Protein AF-A0A7V8ZMJ1-F1 (afdb_monomer)

Radius of gyration: 26.19 Å; Cα contacts (8 Å, |Δi|>4): 301; chains: 1; bounding box: 56×24×79 Å

Secondary structure (DSSP, 8-state):
--PPPPTT-TTHHHHHHHHTTPEEEEEEE-TT-HHHHHHHHHHHHS--GGGTEEEEEEEGGGGGG-HHHHSSS---SSSEEEEE-TTS-EEEEES---HHHHHHHHHHHS-TTTTTTHHHHHHHHHHHHHHH--HHHHHHHHHH-S-HHHHHHHHHHHHHHHHHHHHTS-PPTT-HHHHHHHHHHHHHHHHHHHHHHHHHHTTS-HHHHHHHHHSS--HHHHHHHHHHHTTT-GGG-

Structure (mmCIF, N/CA/C/O backbone):
data_AF-A0A7V8ZMJ1-F1
#
_entry.id   AF-A0A7V8ZMJ1-F1
#
loop_
_atom_site.group_PDB
_atom_site.id
_atom_site.type_symbol
_atom_site.label_atom_id
_atom_site.label_alt_id
_atom_site.label_comp_id
_atom_site.label_asym_id
_atom_site.label_entity_id
_atom_site.label_seq_id
_atom_site.pdbx_PDB_ins_code
_atom_site.Cartn_x
_atom_site.Cartn_y
_atom_site.Cartn_z
_atom_site.occupancy
_atom_site.B_iso_or_equiv
_atom_site.auth_seq_id
_atom_site.auth_comp_id
_atom_site.auth_asym_id
_atom_site.auth_atom_id
_atom_site.pdbx_PDB_model_num
ATOM 1 N N . GLY A 1 1 ? 8.953 -0.363 33.809 1.00 34.19 1 GLY A N 1
ATOM 2 C CA . GLY A 1 1 ? 8.210 -1.077 34.860 1.00 34.19 1 GLY A CA 1
ATOM 3 C C . GLY A 1 1 ? 7.107 -1.871 34.207 1.00 34.19 1 GLY A C 1
ATOM 4 O O . GLY A 1 1 ? 6.400 -1.312 33.380 1.00 34.19 1 GLY A O 1
ATOM 5 N N . GLY A 1 2 ? 7.022 -3.173 34.478 1.00 46.50 2 GLY A N 1
ATOM 6 C CA . GLY A 1 2 ? 5.879 -3.985 34.069 1.00 46.50 2 GLY A CA 1
ATOM 7 C C . GLY A 1 2 ? 4.738 -3.740 35.044 1.00 46.50 2 GLY A C 1
ATOM 8 O O . GLY A 1 2 ? 4.721 -4.341 36.110 1.00 46.50 2 GLY A O 1
ATOM 9 N N . GLU A 1 3 ? 3.841 -2.818 34.709 1.00 47.59 3 GLU A N 1
ATOM 10 C CA . GLU A 1 3 ? 2.589 -2.642 35.445 1.00 47.59 3 GLU A CA 1
ATOM 11 C C . GLU A 1 3 ? 1.750 -3.913 35.277 1.00 47.59 3 GLU A C 1
ATOM 13 O O . GLU A 1 3 ? 1.534 -4.390 34.156 1.00 47.59 3 GLU A O 1
ATOM 18 N N . GLY A 1 4 ? 1.409 -4.524 36.411 1.00 56.06 4 GLY A N 1
ATOM 19 C CA . GLY A 1 4 ? 0.804 -5.844 36.500 1.00 56.06 4 GLY A CA 1
ATOM 20 C C . GLY A 1 4 ? -0.590 -5.856 35.894 1.00 56.06 4 GLY A C 1
ATOM 21 O O . 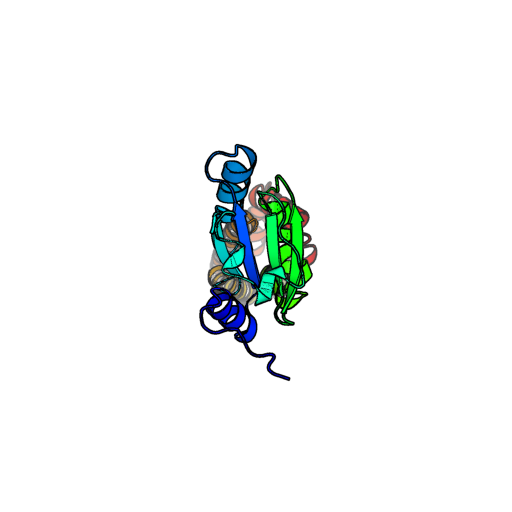GLY A 1 4 ? -1.491 -5.187 36.386 1.00 56.06 4 GLY A O 1
ATOM 22 N N . LEU A 1 5 ? -0.763 -6.641 34.832 1.00 75.19 5 LEU A N 1
ATOM 23 C CA . LEU A 1 5 ? -2.086 -6.979 34.320 1.00 75.19 5 LEU A CA 1
ATOM 24 C C . LEU A 1 5 ? -2.859 -7.729 35.404 1.00 75.19 5 LEU A C 1
ATOM 26 O O . LEU A 1 5 ? -2.348 -8.715 35.943 1.00 75.19 5 LEU A O 1
ATOM 30 N N . GLU A 1 6 ? -4.079 -7.285 35.697 1.00 79.94 6 GLU A N 1
ATOM 31 C CA . GLU A 1 6 ? -4.940 -7.981 36.648 1.00 79.94 6 GLU A CA 1
ATOM 32 C C . GLU A 1 6 ? -5.237 -9.413 36.163 1.00 79.94 6 GLU A C 1
ATOM 34 O O . GLU A 1 6 ? -5.393 -9.650 34.953 1.00 79.94 6 GLU A O 1
ATOM 39 N N . PRO A 1 7 ? -5.315 -10.402 37.073 1.00 78.62 7 PRO A N 1
ATOM 40 C CA . PRO A 1 7 ? -5.739 -11.750 36.721 1.00 78.62 7 PRO A CA 1
ATOM 41 C C . PRO A 1 7 ? -7.095 -11.726 36.002 1.00 78.62 7 PRO A C 1
ATOM 43 O O . PRO A 1 7 ? -8.098 -11.306 36.566 1.00 78.62 7 PRO A O 1
ATOM 46 N N . GLY A 1 8 ? -7.124 -12.188 34.749 1.00 85.00 8 GLY A N 1
ATOM 47 C CA . GLY A 1 8 ? -8.340 -12.211 33.926 1.00 85.00 8 GLY A CA 1
ATOM 48 C C . GLY A 1 8 ? -8.490 -11.060 32.925 1.00 85.00 8 GLY A C 1
ATOM 49 O O . GLY A 1 8 ? -9.418 -11.113 32.122 1.00 85.00 8 GLY A O 1
ATOM 50 N N . ASP A 1 9 ? -7.572 -10.085 32.886 1.00 92.38 9 ASP A N 1
ATOM 51 C CA . ASP A 1 9 ? -7.626 -8.987 31.909 1.00 92.38 9 ASP A CA 1
ATOM 52 C C . ASP A 1 9 ? -7.515 -9.504 30.456 1.00 92.38 9 ASP A C 1
ATOM 54 O O . ASP A 1 9 ? -6.477 -10.017 30.002 1.00 92.38 9 ASP A O 1
ATOM 58 N N . ALA A 1 10 ? -8.592 -9.328 29.687 1.00 95.38 10 ALA A N 1
ATOM 59 C CA . ALA A 1 10 ? -8.699 -9.731 28.289 1.00 95.38 10 ALA A CA 1
ATOM 60 C C . ALA A 1 10 ? -7.823 -8.883 27.342 1.00 95.38 10 ALA A C 1
ATOM 62 O O . ALA A 1 10 ? -7.645 -9.240 26.171 1.00 95.38 10 ALA A O 1
ATOM 63 N N . SER A 1 11 ? -7.201 -7.811 27.837 1.00 95.69 11 SER A N 1
ATOM 64 C CA . SER A 1 11 ? -6.196 -7.002 27.137 1.00 95.69 11 SER A CA 1
ATOM 65 C C . SER A 1 11 ? -4.884 -7.747 26.911 1.00 95.69 11 SER A C 1
ATOM 67 O O . SER A 1 11 ? -4.130 -7.396 26.002 1.00 95.69 11 SER A O 1
ATOM 69 N N . ARG A 1 12 ? -4.587 -8.791 27.697 1.00 94.44 12 ARG A N 1
ATOM 70 C CA . ARG A 1 12 ? -3.304 -9.513 27.649 1.00 94.44 12 ARG A CA 1
ATOM 71 C C . ARG A 1 12 ? -2.857 -9.939 26.237 1.00 94.44 12 ARG A C 1
ATOM 73 O O . ARG A 1 12 ? -1.730 -9.609 25.869 1.00 94.44 12 ARG A O 1
ATOM 80 N N . PRO A 1 13 ? -3.676 -10.613 25.401 1.00 94.94 13 PRO A N 1
ATOM 81 C CA . PRO A 1 13 ? -3.281 -10.952 24.030 1.00 94.94 13 PRO A CA 1
ATOM 82 C C . PRO A 1 13 ? -3.057 -9.725 23.132 1.00 94.94 13 PRO A C 1
ATOM 84 O O . PRO A 1 13 ? -2.195 -9.764 22.258 1.00 94.94 13 PRO A O 1
ATOM 87 N N . ILE A 1 14 ? -3.799 -8.634 23.346 1.00 95.62 14 ILE A N 1
ATOM 88 C CA . ILE A 1 14 ? -3.635 -7.384 22.587 1.00 95.62 14 ILE A CA 1
ATOM 89 C C . ILE A 1 14 ? -2.285 -6.748 22.927 1.00 95.62 14 ILE A C 1
ATOM 91 O O . ILE A 1 14 ? -1.522 -6.380 22.037 1.00 95.62 14 ILE A O 1
ATOM 95 N N . LEU A 1 15 ? -1.957 -6.681 24.216 1.00 94.44 15 LEU A N 1
ATOM 96 C CA . LEU A 1 15 ? -0.690 -6.139 24.693 1.00 94.44 15 LEU A CA 1
ATOM 97 C C . LEU A 1 15 ? 0.503 -7.026 24.322 1.00 94.44 15 LEU A C 1
ATOM 99 O O . LEU A 1 15 ? 1.584 -6.498 24.077 1.00 94.44 15 LEU A O 1
ATOM 103 N N . ALA A 1 16 ? 0.318 -8.345 24.218 1.00 93.25 16 ALA A N 1
ATOM 104 C CA . ALA A 1 16 ? 1.333 -9.256 23.691 1.00 93.25 16 ALA A CA 1
ATOM 105 C C . ALA A 1 16 ? 1.610 -9.004 22.198 1.00 93.25 16 ALA A C 1
ATOM 107 O O . ALA A 1 16 ? 2.768 -8.947 21.785 1.00 93.25 16 ALA A O 1
ATOM 108 N N . ASP A 1 17 ? 0.564 -8.787 21.390 1.00 92.69 17 ASP A N 1
ATOM 109 C CA . ASP A 1 17 ? 0.725 -8.381 19.991 1.00 92.69 17 ASP A CA 1
ATOM 110 C C . ASP A 1 17 ? 1.495 -7.051 19.893 1.00 92.69 17 ASP A C 1
ATOM 112 O O . ASP A 1 17 ? 2.465 -6.961 19.137 1.00 92.69 17 ASP A O 1
ATOM 116 N N . VAL A 1 18 ? 1.133 -6.056 20.706 1.00 92.06 18 VAL A N 1
ATOM 117 C CA . VAL A 1 18 ? 1.825 -4.758 20.768 1.00 92.06 18 VAL A CA 1
ATOM 118 C C . VAL A 1 18 ? 3.293 -4.906 21.177 1.00 92.06 18 VAL A C 1
ATOM 120 O O . VAL A 1 18 ? 4.174 -4.365 20.511 1.00 92.06 18 VAL A O 1
ATOM 123 N N . ALA A 1 19 ? 3.578 -5.700 22.213 1.00 89.44 19 ALA A N 1
ATOM 124 C CA . ALA A 1 19 ? 4.941 -5.986 22.663 1.00 89.44 19 ALA A CA 1
ATOM 125 C C . ALA A 1 19 ? 5.784 -6.699 21.591 1.00 89.44 19 ALA A C 1
ATOM 127 O O . ALA A 1 19 ? 6.996 -6.519 21.545 1.00 89.44 19 ALA A O 1
ATOM 128 N N . SER A 1 20 ? 5.147 -7.454 20.689 1.00 87.56 20 SER A N 1
ATOM 129 C CA . SER A 1 20 ? 5.798 -8.069 19.523 1.00 87.56 20 SER A CA 1
ATOM 130 C C . SER A 1 20 ? 5.996 -7.116 18.330 1.00 87.56 20 SER A C 1
ATOM 132 O O . SER A 1 20 ? 6.316 -7.565 17.230 1.00 87.56 20 SER A O 1
ATOM 134 N N . GLY A 1 21 ? 5.785 -5.808 18.514 1.00 86.19 21 GLY A N 1
ATOM 135 C CA . GLY A 1 21 ? 5.997 -4.790 17.482 1.00 86.19 21 GLY A CA 1
ATOM 136 C C . GLY A 1 21 ? 4.821 -4.599 16.520 1.00 86.19 21 GLY A C 1
ATOM 137 O O . GLY A 1 21 ? 5.008 -4.092 15.412 1.00 86.19 21 GLY A O 1
ATOM 138 N N . LYS A 1 22 ? 3.607 -5.009 16.907 1.00 91.19 22 LYS A N 1
ATOM 139 C CA . LYS A 1 22 ? 2.394 -4.842 16.089 1.00 91.19 22 LYS A CA 1
ATOM 140 C C . LYS A 1 22 ? 1.583 -3.629 16.532 1.00 91.19 22 LYS A C 1
ATOM 142 O O . LYS A 1 22 ? 1.605 -3.246 17.695 1.00 91.19 22 LYS A O 1
ATOM 147 N N . VAL A 1 23 ? 0.799 -3.081 15.609 1.00 93.38 23 VAL A N 1
ATOM 148 C CA . VAL A 1 23 ? -0.265 -2.119 15.931 1.00 93.38 23 VAL A CA 1
ATOM 149 C C . VAL A 1 23 ? -1.552 -2.895 16.183 1.00 93.38 23 VAL A C 1
ATOM 151 O O . VAL A 1 23 ? -1.958 -3.718 15.355 1.00 93.38 23 VAL A O 1
ATOM 154 N N . ALA A 1 24 ? -2.213 -2.631 17.307 1.00 96.44 24 ALA A N 1
ATOM 155 C CA . ALA A 1 24 ? -3.516 -3.212 17.603 1.00 96.44 24 ALA A CA 1
ATOM 156 C C . ALA A 1 24 ? -4.639 -2.218 17.298 1.00 96.44 24 ALA A C 1
ATOM 158 O O . ALA A 1 24 ? -4.561 -1.048 17.647 1.00 96.44 24 ALA A O 1
ATOM 159 N N . VAL A 1 25 ? -5.701 -2.696 16.663 1.00 97.62 25 VAL A N 1
ATOM 160 C CA . VAL A 1 25 ? -6.925 -1.945 16.383 1.00 97.62 25 VAL A CA 1
ATOM 161 C C . VAL A 1 25 ? -8.069 -2.686 17.061 1.00 97.62 25 VAL A C 1
ATOM 163 O O . VAL A 1 25 ? -8.416 -3.798 16.661 1.00 97.62 25 VAL A O 1
ATOM 166 N N . VAL A 1 26 ? -8.648 -2.095 18.094 1.00 98.19 26 VAL A N 1
ATOM 167 C CA . VAL A 1 26 ? -9.695 -2.703 18.915 1.00 98.19 26 VAL A CA 1
ATOM 168 C C . VAL A 1 26 ? -10.969 -1.895 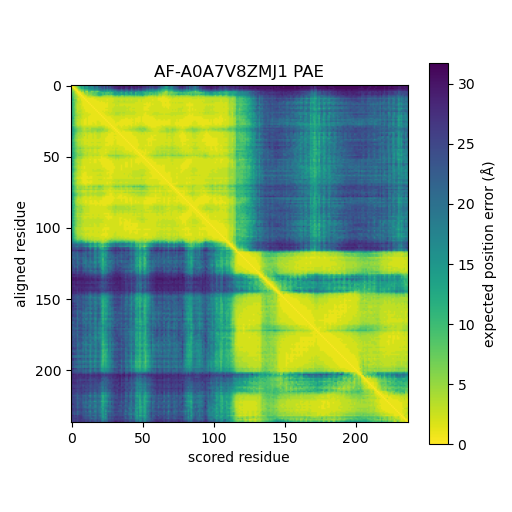18.739 1.00 98.19 26 VAL A C 1
ATOM 170 O O . VAL A 1 26 ? -11.020 -0.729 19.109 1.00 98.19 26 VAL A O 1
ATOM 173 N N . LEU A 1 27 ? -11.995 -2.503 18.157 1.00 98.56 27 LEU A N 1
ATOM 174 C CA . LEU A 1 27 ? -13.323 -1.909 18.060 1.00 98.56 27 LEU A CA 1
ATOM 175 C C . LEU A 1 27 ? -14.196 -2.403 19.202 1.00 98.56 27 LEU A C 1
ATOM 177 O O . LEU A 1 27 ? -14.465 -3.601 19.268 1.00 98.56 27 LEU A O 1
ATOM 181 N N . PHE A 1 28 ? -14.715 -1.479 19.998 1.00 98.38 28 PHE A N 1
ATOM 182 C CA . PHE A 1 28 ? -15.848 -1.706 20.885 1.00 98.38 28 PHE A CA 1
ATOM 183 C C . PHE A 1 28 ? -17.136 -1.308 20.167 1.00 98.38 28 PHE A C 1
ATOM 185 O O . PHE A 1 28 ? -17.230 -0.189 19.657 1.00 98.38 28 PHE A O 1
ATOM 192 N N . TYR A 1 29 ? -18.101 -2.224 20.078 1.00 98.38 29 TYR A N 1
ATOM 193 C CA . TYR A 1 29 ? -19.299 -2.028 19.258 1.00 98.38 29 TYR A CA 1
ATOM 194 C C . TYR A 1 29 ? -20.579 -2.588 19.886 1.00 98.38 29 TYR A C 1
ATOM 196 O O . TYR A 1 29 ? -20.537 -3.527 20.674 1.00 98.38 29 TYR A O 1
ATOM 204 N N . ASN A 1 30 ? -21.729 -2.072 19.462 1.00 97.19 30 ASN A N 1
ATOM 205 C CA . ASN A 1 30 ? -23.048 -2.657 19.684 1.00 97.19 30 ASN A CA 1
ATOM 206 C C . ASN A 1 30 ? -23.546 -3.309 18.383 1.00 97.19 30 ASN A C 1
ATOM 208 O O . ASN A 1 30 ? -23.662 -2.656 17.349 1.00 97.19 30 ASN A O 1
ATOM 212 N N . ALA A 1 31 ? -23.875 -4.605 18.401 1.00 93.12 31 ALA A N 1
ATOM 213 C CA . ALA A 1 31 ? -24.269 -5.338 17.190 1.00 93.12 31 ALA A CA 1
ATOM 214 C C . ALA A 1 31 ? -25.513 -4.760 16.477 1.00 93.12 31 ALA A C 1
ATOM 216 O O . ALA A 1 31 ? -25.673 -4.938 15.264 1.00 93.12 31 ALA A O 1
ATOM 217 N N . LYS A 1 32 ? -26.382 -4.060 17.217 1.00 94.19 32 LYS A N 1
ATOM 218 C CA . LYS A 1 32 ? -27.640 -3.496 16.710 1.00 94.19 32 LYS A CA 1
ATOM 219 C C . LYS A 1 32 ? -27.467 -2.113 16.066 1.00 94.19 32 LYS A C 1
ATOM 221 O O . LYS A 1 32 ? -28.323 -1.722 15.271 1.00 94.19 32 LYS A O 1
ATOM 226 N N . GLY A 1 33 ? -26.365 -1.407 16.326 1.00 95.75 33 GLY A N 1
ATOM 227 C CA . GLY A 1 33 ? -26.118 -0.062 15.798 1.00 95.75 33 GLY A CA 1
ATOM 228 C C . GLY A 1 33 ? -25.810 -0.046 14.296 1.00 95.75 33 GLY A C 1
ATOM 229 O O . GLY A 1 33 ? -25.100 -0.910 13.775 1.00 95.75 33 GLY A O 1
ATOM 230 N N . ALA A 1 34 ? -26.374 0.923 13.568 1.00 96.44 34 ALA A N 1
ATOM 231 C CA . ALA A 1 34 ? -26.116 1.080 12.135 1.00 96.44 34 ALA A CA 1
ATOM 232 C C . ALA A 1 34 ? -24.651 1.465 11.869 1.00 96.44 34 ALA A C 1
ATOM 234 O O . ALA A 1 34 ? -23.984 0.821 11.049 1.00 96.44 34 ALA A O 1
ATOM 235 N N . ASP A 1 35 ? -24.143 2.434 12.630 1.00 97.06 35 ASP A N 1
ATOM 236 C CA . ASP A 1 35 ? -22.755 2.890 12.558 1.00 97.06 35 ASP A CA 1
ATOM 237 C C . ASP A 1 35 ? -21.785 1.786 12.970 1.00 97.06 35 ASP A C 1
ATOM 239 O O . ASP A 1 35 ? -20.802 1.545 12.273 1.00 97.06 35 ASP A O 1
ATOM 243 N N . ASP A 1 36 ? -22.096 1.018 14.015 1.00 97.88 36 ASP A N 1
ATOM 244 C CA . ASP A 1 36 ? -21.315 -0.153 14.416 1.00 97.88 36 ASP A CA 1
ATOM 245 C C . ASP A 1 36 ? -21.159 -1.160 13.277 1.00 97.88 36 ASP A C 1
ATOM 247 O O . ASP A 1 36 ? -20.050 -1.599 12.958 1.00 97.88 36 ASP A O 1
ATOM 251 N N . ARG A 1 37 ? -22.261 -1.505 12.597 1.00 97.56 37 ARG A N 1
ATOM 252 C CA . ARG A 1 37 ? -22.207 -2.386 11.422 1.00 97.56 37 ARG A CA 1
ATOM 253 C C . ARG A 1 37 ? -21.380 -1.778 10.292 1.00 97.56 37 ARG A C 1
ATOM 255 O O . ARG A 1 37 ? -20.759 -2.526 9.532 1.00 97.56 37 ARG A O 1
ATOM 262 N N . ALA A 1 38 ? -21.389 -0.459 10.133 1.00 96.94 38 ALA A N 1
ATOM 263 C CA . ALA A 1 38 ? -20.603 0.228 9.117 1.00 96.94 38 ALA A CA 1
ATOM 264 C C . ALA A 1 38 ? -19.101 0.214 9.450 1.00 96.94 38 ALA A C 1
ATOM 266 O O . ALA A 1 38 ? -18.306 -0.204 8.608 1.00 96.94 38 ALA A O 1
ATOM 267 N N . VAL A 1 39 ? -18.713 0.512 10.692 1.00 97.75 39 VAL A N 1
ATOM 268 C CA . VAL A 1 39 ? -17.312 0.456 11.146 1.00 97.75 39 VAL A CA 1
ATOM 269 C C . VAL A 1 39 ? -16.768 -0.976 11.110 1.00 97.75 39 VAL A C 1
ATOM 271 O O . VAL A 1 39 ? -15.653 -1.214 10.645 1.00 97.75 39 VAL A O 1
ATOM 274 N N . ARG A 1 40 ? -17.567 -1.982 11.491 1.00 97.25 40 ARG A N 1
ATOM 275 C CA . ARG A 1 40 ? -17.179 -3.401 11.357 1.00 97.25 40 ARG A CA 1
ATOM 276 C C . ARG A 1 40 ? -16.900 -3.801 9.910 1.00 97.25 40 ARG A C 1
ATOM 278 O O . ARG A 1 40 ? -15.981 -4.582 9.658 1.00 97.25 40 ARG A O 1
ATOM 285 N N . ARG A 1 41 ? -17.678 -3.281 8.953 1.00 95.12 41 ARG A N 1
ATOM 286 C CA . ARG A 1 41 ? -17.413 -3.463 7.517 1.00 95.12 41 ARG A CA 1
ATOM 287 C C . ARG A 1 41 ? -16.141 -2.727 7.103 1.00 95.12 41 ARG A C 1
ATOM 289 O O . ARG A 1 41 ? -15.301 -3.338 6.448 1.00 95.12 41 ARG A O 1
ATOM 296 N N . ALA A 1 42 ? -15.956 -1.486 7.550 1.00 92.69 42 ALA A N 1
ATOM 297 C CA . ALA A 1 42 ? -14.759 -0.699 7.267 1.00 92.69 42 ALA A CA 1
ATOM 298 C C . ALA A 1 42 ? -13.470 -1.409 7.724 1.00 92.69 42 ALA A C 1
ATOM 300 O O . ALA A 1 42 ? -12.491 -1.454 6.976 1.00 92.69 42 ALA A O 1
ATOM 301 N N . LEU A 1 43 ? -13.490 -2.063 8.893 1.00 95.31 43 LEU A N 1
ATOM 302 C CA . LEU A 1 43 ? -12.361 -2.837 9.429 1.00 95.31 43 LEU A CA 1
ATOM 303 C C . LEU A 1 43 ? -11.953 -4.050 8.590 1.00 95.31 43 LEU A C 1
ATOM 305 O O . LEU A 1 43 ? -10.811 -4.503 8.716 1.00 95.31 43 LEU A O 1
ATOM 309 N N . LYS A 1 44 ? -12.849 -4.595 7.757 1.00 91.50 44 LYS A N 1
ATOM 310 C CA . LYS A 1 44 ? -12.496 -5.656 6.798 1.00 91.50 44 LYS A CA 1
ATOM 311 C C . LYS A 1 44 ? -11.602 -5.123 5.676 1.00 91.50 44 LYS A C 1
ATOM 313 O O . LYS A 1 44 ? -10.826 -5.887 5.118 1.00 91.50 44 LYS A O 1
ATOM 318 N N . GLY A 1 45 ? -11.706 -3.830 5.363 1.00 84.88 45 GLY A N 1
ATOM 319 C CA . GLY A 1 45 ? -10.909 -3.166 4.333 1.00 84.88 45 GLY A CA 1
ATOM 320 C C . GLY A 1 45 ? -9.546 -2.654 4.803 1.00 84.88 45 GLY A C 1
ATOM 321 O O . GLY A 1 45 ? -8.728 -2.308 3.953 1.00 84.88 45 GLY A O 1
ATOM 322 N N . VAL A 1 46 ? -9.305 -2.605 6.118 1.00 86.00 46 VAL A N 1
ATOM 323 C CA . VAL A 1 46 ? -8.037 -2.143 6.709 1.00 86.00 46 VAL A CA 1
ATOM 324 C C . VAL A 1 46 ? -6.931 -3.157 6.426 1.00 86.00 46 VAL A C 1
ATOM 326 O O . VAL A 1 46 ? -7.075 -4.341 6.746 1.00 86.00 46 VAL A O 1
ATOM 329 N N . ASP A 1 47 ? -5.818 -2.685 5.868 1.00 83.75 47 ASP A N 1
ATOM 330 C CA . ASP A 1 47 ? -4.654 -3.510 5.556 1.00 83.75 47 ASP A CA 1
ATOM 331 C C . ASP A 1 47 ? -4.067 -4.111 6.844 1.00 83.75 47 ASP A C 1
ATOM 333 O O . ASP A 1 47 ? -3.947 -3.456 7.882 1.00 83.75 47 ASP A O 1
ATOM 337 N N . ARG A 1 48 ? -3.709 -5.395 6.789 1.00 88.12 48 ARG A N 1
ATOM 338 C CA . ARG A 1 48 ? -3.058 -6.101 7.899 1.00 88.12 48 ARG A CA 1
ATOM 339 C C . ARG A 1 48 ? -1.541 -5.942 7.892 1.00 88.12 48 ARG A C 1
ATOM 341 O O . ARG A 1 48 ? -0.892 -6.402 8.829 1.00 88.12 48 ARG A O 1
ATOM 348 N N . PHE A 1 49 ? -0.975 -5.332 6.853 1.00 80.69 49 PHE A N 1
ATOM 349 C CA . PHE A 1 49 ? 0.450 -5.095 6.641 1.00 80.69 49 PHE A CA 1
ATOM 350 C C . PHE A 1 49 ? 1.295 -6.349 6.876 1.00 80.69 49 PHE A C 1
ATOM 352 O O . PHE A 1 49 ? 2.244 -6.323 7.660 1.00 80.69 49 PHE A O 1
ATOM 359 N N . LYS A 1 50 ? 0.915 -7.459 6.228 1.00 80.94 50 LYS A N 1
ATOM 360 C CA . LYS A 1 50 ? 1.532 -8.788 6.412 1.00 80.94 50 LYS A CA 1
ATOM 361 C C . LYS A 1 50 ? 1.536 -9.252 7.881 1.00 80.94 50 LYS A C 1
ATOM 363 O O . LYS A 1 50 ? 2.493 -9.836 8.370 1.00 80.94 50 LYS A O 1
ATOM 368 N N . GLY A 1 51 ? 0.453 -8.962 8.604 1.00 85.88 51 GLY A N 1
ATOM 369 C CA . GLY A 1 51 ? 0.255 -9.373 9.996 1.00 85.88 51 GLY A CA 1
ATOM 370 C C . GLY A 1 51 ? 0.784 -8.398 11.049 1.00 85.88 51 GLY A C 1
ATOM 371 O O . GLY A 1 51 ? 0.630 -8.676 12.239 1.00 85.88 51 GLY A O 1
ATOM 372 N N . ARG A 1 52 ? 1.348 -7.258 10.636 1.00 87.44 52 ARG A N 1
ATOM 373 C CA . ARG A 1 52 ? 1.807 -6.197 11.543 1.00 87.44 52 ARG A CA 1
ATOM 374 C C . ARG A 1 52 ? 0.661 -5.398 12.172 1.00 87.44 52 ARG A C 1
ATOM 376 O O . ARG A 1 52 ? 0.866 -4.777 13.206 1.00 87.44 52 ARG A O 1
ATOM 383 N N . VAL A 1 53 ? -0.547 -5.443 11.603 1.00 92.31 53 VAL A N 1
ATOM 384 C CA . VAL A 1 53 ? -1.769 -4.916 12.238 1.00 92.31 53 VAL A CA 1
ATOM 385 C C . VAL A 1 53 ? -2.652 -6.060 12.716 1.00 92.31 53 VAL A C 1
ATOM 387 O O . VAL A 1 53 ? -2.949 -7.002 11.971 1.00 92.31 53 VAL A O 1
ATOM 390 N N . ARG A 1 54 ? -3.124 -5.954 13.957 1.00 95.75 54 ARG A N 1
ATOM 391 C CA . ARG A 1 54 ? -4.039 -6.905 14.591 1.00 95.75 54 ARG A CA 1
ATOM 392 C C . ARG A 1 54 ? -5.363 -6.227 14.886 1.00 95.75 54 ARG A C 1
ATOM 394 O O . ARG A 1 54 ? -5.409 -5.276 15.650 1.00 95.75 54 ARG A O 1
ATOM 401 N N . VAL A 1 55 ? -6.441 -6.719 14.275 1.00 96.94 55 VAL A N 1
ATOM 402 C CA . VAL A 1 55 ? -7.796 -6.227 14.547 1.00 96.94 55 VAL A CA 1
ATOM 403 C C . VAL A 1 55 ? -8.511 -7.134 15.534 1.00 96.94 55 VAL A C 1
ATOM 405 O O . VAL A 1 55 ? -8.566 -8.350 15.344 1.00 96.94 55 VAL A O 1
ATOM 408 N N . ARG A 1 56 ? -9.122 -6.521 16.545 1.00 97.31 56 ARG A N 1
ATOM 409 C CA . ARG A 1 56 ? -10.085 -7.135 17.456 1.00 97.31 56 ARG A CA 1
ATOM 410 C C . ARG A 1 56 ? -11.404 -6.376 17.403 1.00 97.31 56 ARG A C 1
ATOM 412 O O . ARG A 1 56 ? -11.431 -5.159 17.269 1.00 97.31 56 ARG A O 1
ATOM 419 N N . GLN A 1 57 ? -12.499 -7.119 17.476 1.00 97.81 57 GLN A N 1
ATOM 420 C CA . GLN A 1 57 ? -13.851 -6.579 17.576 1.00 97.81 57 GLN A CA 1
ATOM 421 C C . GLN A 1 57 ? -14.466 -7.157 18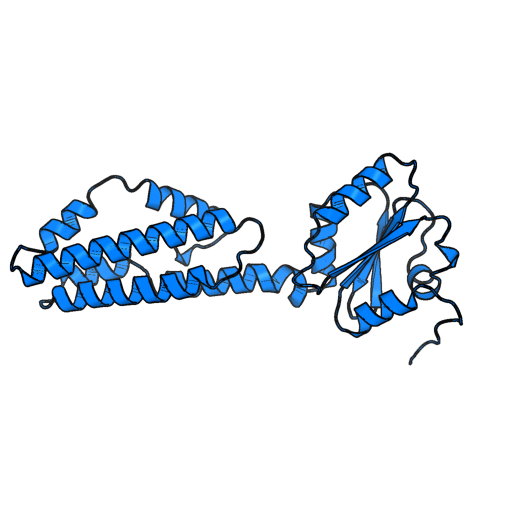.843 1.00 97.81 57 GLN A C 1
ATOM 423 O O . GLN A 1 57 ? -14.512 -8.376 18.997 1.00 97.81 57 GLN A O 1
ATOM 428 N N . VAL A 1 58 ? -14.918 -6.286 19.731 1.00 97.88 58 VAL A N 1
ATOM 429 C CA . VAL A 1 58 ? -15.369 -6.607 21.080 1.00 97.88 58 VAL A CA 1
ATOM 430 C C . VAL A 1 58 ? -16.742 -5.961 21.285 1.00 97.88 58 VAL A C 1
ATOM 432 O O . VAL A 1 58 ? -16.888 -4.771 21.011 1.00 97.88 58 VAL A O 1
ATOM 435 N N . PRO A 1 59 ? -17.775 -6.703 21.716 1.00 97.56 59 PRO A N 1
ATOM 436 C CA . PRO A 1 59 ? -19.031 -6.087 22.128 1.00 97.56 59 PRO A CA 1
ATOM 437 C C . PRO A 1 59 ? -18.787 -5.081 23.257 1.00 97.56 59 PRO A C 1
ATOM 439 O O . PRO A 1 59 ? -18.022 -5.372 24.175 1.00 97.56 59 PRO A O 1
ATOM 442 N N . ILE A 1 60 ? -19.417 -3.907 23.213 1.00 97.06 60 ILE A N 1
ATOM 443 C CA . ILE A 1 60 ? -19.200 -2.863 24.224 1.00 97.06 60 ILE A CA 1
ATOM 444 C C . ILE A 1 60 ? -19.608 -3.318 25.631 1.00 97.06 60 ILE A C 1
ATOM 446 O O . ILE A 1 60 ? -19.005 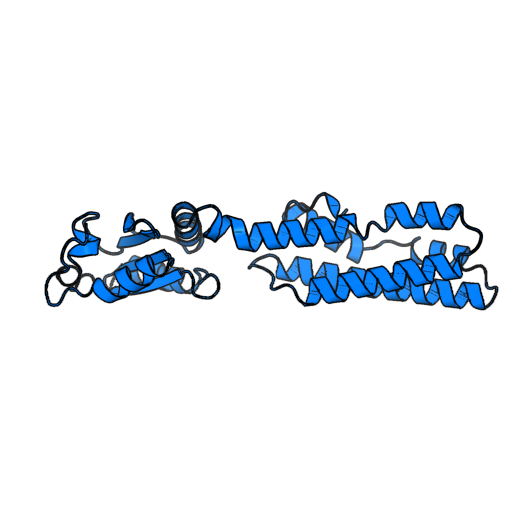-2.873 26.600 1.00 97.06 60 ILE A O 1
ATOM 450 N N . GLU A 1 61 ? -20.534 -4.276 25.756 1.00 96.88 61 GLU A N 1
ATOM 451 C CA . GLU A 1 61 ? -20.895 -4.882 27.049 1.00 96.88 61 GLU A CA 1
ATOM 452 C C . GLU A 1 61 ? -19.697 -5.541 27.756 1.00 96.88 61 GLU A C 1
ATOM 454 O O . GLU A 1 61 ? -19.709 -5.712 28.970 1.00 96.88 61 GLU A O 1
ATOM 459 N N . ARG A 1 62 ? -18.646 -5.892 27.003 1.00 96.88 62 ARG A N 1
ATOM 460 C CA . ARG A 1 62 ? -17.421 -6.520 27.509 1.00 96.88 62 ARG A CA 1
ATOM 461 C C . ARG A 1 62 ? -16.286 -5.535 27.759 1.00 96.88 62 ARG A C 1
ATOM 463 O O . ARG A 1 62 ? -15.163 -5.965 27.986 1.00 96.88 62 ARG A O 1
ATOM 470 N N . VAL A 1 63 ? -16.530 -4.225 27.689 1.00 95.56 63 VAL A N 1
ATOM 471 C CA . VAL A 1 63 ? -15.484 -3.205 27.884 1.00 95.56 63 VAL A CA 1
ATOM 472 C C . VAL A 1 63 ? -14.759 -3.355 29.227 1.00 95.56 63 VAL A C 1
ATOM 474 O O . VAL A 1 63 ? -13.543 -3.190 29.280 1.00 95.56 63 VAL A O 1
ATOM 477 N N . ALA A 1 64 ? -15.485 -3.753 30.277 1.00 94.31 64 ALA A N 1
ATOM 478 C CA . ALA A 1 64 ? -14.946 -3.972 31.617 1.00 94.31 64 ALA A CA 1
ATOM 479 C C . ALA A 1 64 ? -13.921 -5.120 31.689 1.00 94.31 64 ALA A C 1
ATOM 481 O O . ALA A 1 64 ? -13.095 -5.123 32.593 1.00 94.31 64 ALA A O 1
ATOM 482 N N . ASP A 1 65 ? -13.912 -6.040 30.716 1.00 96.31 65 ASP A N 1
ATOM 483 C CA . ASP A 1 65 ? -12.925 -7.126 30.639 1.00 96.31 65 ASP A CA 1
ATOM 484 C C . ASP A 1 65 ? -11.539 -6.628 30.180 1.00 96.31 65 ASP A C 1
ATOM 486 O O . ASP A 1 65 ? -10.588 -7.406 30.169 1.00 96.31 65 ASP A O 1
ATOM 490 N N . TYR A 1 66 ? -11.415 -5.367 29.739 1.00 96.12 66 TYR A N 1
ATOM 491 C CA . TYR A 1 66 ? -10.205 -4.810 29.119 1.00 96.12 66 TYR A CA 1
ATOM 492 C C . TYR A 1 66 ? -9.631 -3.594 29.875 1.00 96.12 66 TYR A C 1
ATOM 494 O O . TYR A 1 66 ? -9.371 -2.553 29.250 1.00 96.12 66 TYR A O 1
ATOM 502 N N . PRO A 1 67 ? -9.430 -3.658 31.204 1.00 93.50 67 PRO A N 1
ATOM 503 C CA . PRO A 1 67 ? -9.016 -2.495 31.982 1.00 93.50 67 PRO A CA 1
ATOM 504 C C . PRO A 1 67 ? -7.678 -1.904 31.511 1.00 93.50 67 PRO A C 1
ATOM 506 O O . PRO A 1 67 ? -7.601 -0.688 31.331 1.00 93.50 67 PRO A O 1
ATOM 509 N N . ALA A 1 68 ? -6.659 -2.709 31.183 1.00 92.88 68 ALA A N 1
ATOM 510 C CA . ALA A 1 68 ? -5.337 -2.169 30.836 1.00 92.88 68 ALA A CA 1
ATOM 511 C C . ALA A 1 68 ? -5.282 -1.322 29.553 1.00 92.88 68 ALA A C 1
ATOM 513 O O . ALA A 1 68 ? -4.380 -0.500 29.404 1.00 92.88 68 ALA A O 1
ATOM 514 N N . ILE A 1 69 ? -6.215 -1.499 28.612 1.00 93.75 69 ILE A N 1
ATOM 515 C CA . ILE A 1 69 ? -6.275 -0.664 27.395 1.00 93.75 69 ILE A CA 1
ATOM 516 C C . ILE A 1 69 ? -7.365 0.406 27.451 1.00 93.75 69 ILE A C 1
ATOM 518 O O . ILE A 1 69 ? -7.363 1.305 26.612 1.00 93.75 69 ILE A O 1
ATOM 522 N N . THR A 1 70 ? -8.285 0.329 28.415 1.00 93.69 70 THR A N 1
ATOM 523 C CA . THR A 1 70 ? -9.405 1.274 28.540 1.00 93.69 70 THR A CA 1
ATOM 524 C C . THR A 1 70 ? -9.222 2.289 29.670 1.00 93.69 70 THR A C 1
ATOM 526 O O . THR A 1 70 ? -9.800 3.367 29.586 1.00 93.69 70 THR A O 1
ATOM 529 N N . GLN A 1 71 ? -8.360 2.040 30.664 1.00 88.00 71 GLN A N 1
ATOM 530 C CA . GLN A 1 71 ? -8.042 3.017 31.720 1.00 88.00 71 GLN A CA 1
ATOM 531 C C . GLN A 1 71 ? -7.417 4.308 31.160 1.00 88.00 71 GLN A C 1
ATOM 533 O O . GLN A 1 71 ? -7.856 5.406 31.492 1.00 88.00 71 GLN A O 1
ATOM 538 N N . GLY A 1 72 ? -6.433 4.191 30.260 1.00 83.50 72 GLY A N 1
ATOM 539 C CA . GLY A 1 72 ? -5.779 5.344 29.619 1.00 83.50 72 GLY A CA 1
ATOM 540 C C . GLY A 1 72 ? -6.551 5.943 28.436 1.00 83.50 72 GLY A C 1
ATOM 541 O O . GLY A 1 72 ? -6.218 7.024 27.956 1.00 83.50 72 GLY A O 1
ATOM 542 N N . ALA A 1 73 ? -7.579 5.247 27.950 1.00 89.38 73 ALA A N 1
ATOM 543 C CA . ALA A 1 73 ? -8.427 5.684 26.846 1.00 89.38 73 ALA A CA 1
ATOM 544 C C . ALA A 1 73 ? -9.869 5.204 27.080 1.00 89.38 73 ALA A C 1
ATOM 546 O O . ALA A 1 73 ? -10.292 4.224 26.459 1.00 89.38 73 ALA A O 1
ATOM 547 N N . PRO A 1 74 ? -10.633 5.883 27.961 1.00 91.06 74 PRO A N 1
ATOM 548 C CA . PRO A 1 74 ? -11.959 5.431 28.371 1.00 91.06 74 PRO A CA 1
ATOM 549 C C . PRO A 1 74 ? -12.879 5.167 27.181 1.00 91.06 74 PRO A C 1
ATOM 551 O O . PRO A 1 74 ? -12.935 5.954 26.234 1.00 91.06 74 PRO A O 1
ATOM 554 N N . VAL A 1 75 ? -13.635 4.076 27.227 1.00 95.62 75 VAL A N 1
ATOM 555 C CA . VAL A 1 75 ? -14.618 3.731 26.195 1.00 95.62 75 VAL A CA 1
ATOM 556 C C . VAL A 1 75 ? -16.006 3.831 26.813 1.00 95.62 75 VAL A C 1
ATOM 558 O O . VAL A 1 75 ? -16.409 2.969 27.584 1.00 95.62 75 VAL A O 1
ATOM 561 N N . THR A 1 76 ? -16.725 4.907 26.494 1.00 94.06 76 THR A N 1
ATOM 562 C CA . THR A 1 76 ? -18.032 5.223 27.101 1.00 94.06 76 THR A CA 1
ATOM 563 C C . THR A 1 76 ? -19.211 5.029 26.152 1.00 94.06 76 THR A C 1
ATOM 565 O O . THR A 1 76 ? -20.356 5.046 26.591 1.00 94.06 76 THR A O 1
ATOM 568 N N . GLN A 1 77 ? -18.954 4.845 24.854 1.00 95.69 77 GLN A N 1
ATOM 569 C CA . GLN A 1 77 ? -19.992 4.673 23.839 1.00 95.69 77 GLN A CA 1
ATOM 570 C C . GLN A 1 77 ? -19.517 3.817 22.665 1.00 95.69 77 GLN A C 1
ATOM 572 O O . GLN A 1 77 ? -18.317 3.630 22.453 1.00 95.69 77 GLN A O 1
ATOM 577 N N . ALA A 1 78 ? -20.475 3.303 21.898 1.00 96.88 78 ALA A N 1
ATOM 578 C CA . ALA A 1 78 ? -20.241 2.516 20.697 1.00 96.88 78 ALA A CA 1
ATOM 579 C C . ALA A 1 78 ? -20.707 3.282 19.441 1.00 96.88 78 ALA A C 1
ATOM 581 O O . ALA A 1 78 ? -21.696 4.012 19.528 1.00 96.88 78 ALA A O 1
ATOM 582 N N . PRO A 1 79 ? -20.034 3.111 18.287 1.00 98.00 79 PRO A N 1
ATOM 583 C CA . PRO A 1 79 ? -18.746 2.437 18.124 1.00 98.00 79 PRO A CA 1
ATOM 584 C C . PRO A 1 79 ? -17.581 3.297 18.646 1.00 98.00 79 PRO A C 1
ATOM 586 O O . PRO A 1 79 ? -17.557 4.514 18.459 1.00 98.00 79 PRO A O 1
ATOM 589 N N . THR A 1 80 ? -16.581 2.657 19.255 1.00 98.44 80 THR A N 1
ATOM 590 C CA . THR A 1 80 ? -15.299 3.291 19.604 1.00 98.44 80 THR A CA 1
ATOM 591 C C . THR A 1 80 ? -14.141 2.404 19.165 1.00 98.44 80 THR A C 1
ATOM 593 O O . THR A 1 80 ? -14.082 1.225 19.508 1.00 98.44 80 THR A O 1
ATOM 596 N N . LEU A 1 81 ? -13.200 2.973 18.418 1.00 97.81 81 LEU A N 1
ATOM 597 C CA . LEU A 1 81 ? -11.949 2.335 18.025 1.00 97.81 81 LEU A CA 1
ATOM 598 C C . LEU A 1 81 ? -10.812 2.822 18.912 1.00 97.81 81 LEU A C 1
ATOM 600 O O . LEU A 1 81 ? -10.591 4.024 19.028 1.00 97.81 81 LEU A O 1
ATOM 604 N N . LEU A 1 82 ? -10.043 1.886 19.452 1.00 97.50 82 LEU A N 1
ATOM 605 C CA . LEU A 1 82 ? -8.720 2.140 19.999 1.00 97.50 82 LEU A CA 1
ATOM 606 C C . LEU A 1 82 ? -7.676 1.652 19.000 1.00 97.50 82 LEU A C 1
ATOM 608 O O . LEU A 1 82 ? -7.714 0.498 18.572 1.00 97.50 82 LEU A O 1
ATOM 612 N N . VAL A 1 83 ? -6.735 2.516 18.637 1.00 95.81 83 VAL A N 1
ATOM 613 C CA . VAL A 1 83 ? -5.553 2.152 17.857 1.00 95.81 83 VAL A CA 1
ATOM 614 C C . VAL A 1 83 ? -4.335 2.311 18.755 1.00 95.81 83 VAL A C 1
ATOM 616 O O . VAL A 1 83 ? -4.038 3.418 19.198 1.00 95.81 83 VAL A O 1
ATOM 619 N N . ILE A 1 84 ? -3.672 1.200 19.057 1.00 94.69 84 ILE A N 1
ATOM 620 C CA . ILE A 1 84 ? -2.604 1.105 20.052 1.00 94.69 84 ILE A CA 1
ATOM 621 C C . ILE A 1 84 ? -1.278 0.882 19.329 1.00 94.69 84 ILE A C 1
ATOM 623 O O . ILE A 1 84 ? -1.135 -0.088 18.576 1.00 94.69 84 ILE A O 1
ATOM 627 N N . ASP A 1 85 ? -0.333 1.794 19.545 1.00 90.94 85 ASP A N 1
ATOM 628 C CA . ASP A 1 85 ? 0.999 1.746 18.945 1.00 90.94 85 ASP A CA 1
ATOM 629 C C . ASP A 1 85 ? 1.954 0.797 19.683 1.00 90.94 85 ASP A C 1
ATOM 631 O O . ASP A 1 85 ? 1.650 0.278 20.758 1.00 90.94 85 ASP A O 1
ATOM 635 N N . THR A 1 86 ? 3.145 0.587 19.117 1.00 87.19 86 THR A N 1
ATOM 636 C CA . THR A 1 86 ? 4.193 -0.271 19.700 1.00 87.19 86 THR A CA 1
ATOM 637 C C . THR A 1 86 ? 4.773 0.276 21.007 1.00 87.19 86 THR A C 1
ATOM 639 O O . THR A 1 86 ? 5.463 -0.446 21.721 1.00 87.19 86 THR A O 1
ATOM 642 N N . GLN A 1 87 ? 4.495 1.539 21.337 1.00 86.06 87 GLN A N 1
ATOM 643 C CA . GLN A 1 87 ? 4.843 2.182 22.603 1.00 86.06 87 GLN A CA 1
ATOM 644 C C . GLN A 1 87 ? 3.694 2.091 23.624 1.00 86.06 87 GLN A C 1
ATOM 646 O O . GLN A 1 87 ? 3.760 2.722 24.676 1.00 86.06 87 GLN A O 1
ATOM 651 N N . LYS A 1 88 ? 2.661 1.280 23.337 1.00 89.19 88 LYS A N 1
ATOM 652 C CA . LYS A 1 88 ? 1.455 1.077 24.156 1.00 89.19 88 LYS A CA 1
ATOM 653 C C . LYS A 1 88 ? 0.601 2.337 24.331 1.00 89.19 88 LYS A C 1
ATOM 655 O O . LYS A 1 88 ? -0.204 2.407 25.255 1.00 89.19 88 LYS A O 1
ATOM 660 N N . ARG A 1 89 ? 0.722 3.322 23.439 1.00 90.25 89 ARG A N 1
ATOM 661 C CA . A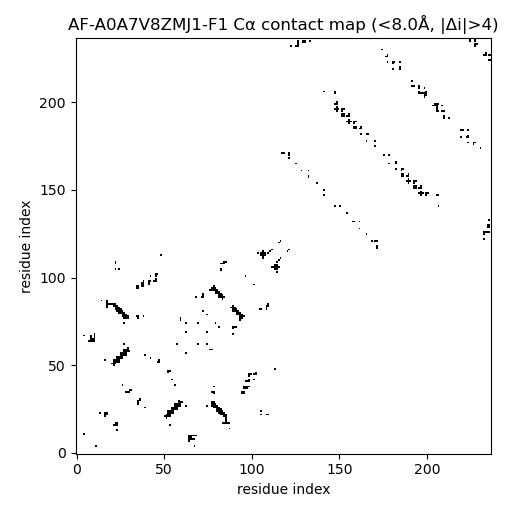RG A 1 89 ? -0.131 4.517 23.446 1.00 90.25 89 ARG A CA 1
ATOM 662 C C . ARG A 1 89 ? -1.375 4.260 22.610 1.00 90.25 89 ARG A C 1
ATOM 664 O O . ARG A 1 89 ? -1.278 3.854 21.453 1.00 90.25 89 ARG A O 1
ATOM 671 N N . ALA A 1 90 ? -2.544 4.511 23.192 1.00 92.19 90 ALA A N 1
ATOM 672 C CA . ALA A 1 90 ? -3.829 4.340 22.528 1.00 92.19 90 ALA A CA 1
ATOM 673 C C . ALA A 1 90 ? -4.350 5.675 21.973 1.00 92.19 90 ALA A C 1
ATOM 675 O O . ALA A 1 90 ? -4.444 6.666 22.694 1.00 92.19 90 ALA A O 1
ATOM 676 N N . ARG A 1 91 ? -4.750 5.695 20.699 1.00 93.38 91 ARG A N 1
ATOM 677 C CA . ARG A 1 91 ? -5.556 6.770 20.102 1.00 93.38 91 ARG A CA 1
ATOM 678 C C . ARG A 1 91 ? -6.987 6.291 19.914 1.00 93.38 91 ARG A C 1
ATOM 680 O O . ARG A 1 91 ? -7.216 5.195 19.408 1.00 93.38 91 ARG A O 1
ATOM 687 N N . ARG A 1 92 ? -7.944 7.128 20.309 1.00 95.44 92 ARG A N 1
ATOM 688 C CA . ARG A 1 92 ? -9.374 6.810 20.309 1.00 95.44 92 ARG A CA 1
ATOM 689 C C . ARG A 1 92 ? -10.088 7.520 19.157 1.00 95.44 92 ARG A C 1
ATOM 691 O O . ARG A 1 92 ? -9.950 8.732 19.021 1.00 95.44 92 ARG A O 1
ATOM 698 N N . LEU A 1 93 ? -10.879 6.785 18.378 1.00 96.19 93 LEU A N 1
ATOM 699 C CA . LEU A 1 93 ? -11.862 7.332 17.437 1.00 96.19 93 LEU A CA 1
ATOM 700 C C . LEU A 1 93 ? -13.257 6.922 17.886 1.00 96.19 93 LEU A C 1
ATOM 702 O O . LEU A 1 93 ? -13.482 5.758 18.210 1.00 96.19 93 LEU A O 1
ATOM 706 N N . VAL A 1 94 ? -14.189 7.864 17.881 1.00 96.88 94 VAL A N 1
ATOM 707 C CA . VAL A 1 94 ? -15.554 7.651 18.361 1.00 96.88 94 VAL A CA 1
ATOM 708 C C . VAL A 1 94 ? -16.535 7.883 17.213 1.00 96.88 94 VAL A C 1
ATOM 710 O O . VAL A 1 94 ? -16.322 8.775 16.392 1.00 96.88 94 VAL A O 1
ATOM 713 N N . GLY A 1 95 ? -17.599 7.082 17.155 1.00 96.88 95 GLY A N 1
ATOM 714 C CA . GLY A 1 95 ? -18.627 7.168 16.120 1.00 96.88 95 GLY A CA 1
ATOM 715 C C . GLY A 1 95 ? -18.214 6.518 14.799 1.00 96.88 95 GLY A C 1
ATOM 716 O O . GLY A 1 95 ? -17.254 5.745 14.732 1.00 96.88 95 GLY A O 1
ATOM 717 N N . TYR A 1 96 ? -18.972 6.800 13.739 1.00 97.00 96 TYR A N 1
ATOM 718 C CA . TYR A 1 96 ? -18.712 6.252 12.411 1.00 97.00 96 TYR A CA 1
ATOM 719 C C . TYR A 1 96 ? -17.322 6.642 11.882 1.00 97.00 96 TYR A C 1
ATOM 721 O O . TYR A 1 96 ? -16.933 7.806 11.906 1.00 97.00 96 TYR A O 1
ATOM 729 N N . GLN A 1 97 ? -16.593 5.650 11.368 1.00 97.12 97 GLN A N 1
ATOM 730 C CA . GLN A 1 97 ? -15.273 5.791 10.757 1.00 97.12 97 GLN A CA 1
ATOM 731 C C . GLN A 1 97 ? -15.193 4.914 9.504 1.00 97.12 97 GLN A C 1
ATOM 733 O O . GLN A 1 97 ? -15.531 3.726 9.541 1.00 97.12 97 GLN A O 1
ATOM 738 N N . ASP A 1 98 ? -14.723 5.490 8.400 1.00 90.44 98 ASP A N 1
ATOM 739 C CA . ASP A 1 98 ? -14.510 4.767 7.147 1.00 90.44 98 ASP A CA 1
ATOM 740 C C . ASP A 1 98 ? -13.146 4.042 7.117 1.00 90.44 98 ASP A C 1
ATOM 742 O O . ASP A 1 98 ? -12.271 4.252 7.961 1.00 90.44 98 ASP A O 1
ATOM 746 N N . THR A 1 99 ? -12.943 3.161 6.129 1.00 89.94 99 THR A N 1
ATOM 747 C CA . THR A 1 99 ? -11.688 2.401 5.998 1.00 89.94 99 THR A CA 1
ATOM 748 C C . THR A 1 99 ? -10.472 3.314 5.850 1.00 89.94 99 THR A C 1
ATOM 750 O O . THR A 1 99 ? -9.415 2.983 6.380 1.00 89.94 99 THR A O 1
ATOM 753 N N . ARG A 1 100 ? -10.599 4.444 5.147 1.00 83.00 100 ARG A N 1
ATOM 754 C CA . ARG A 1 100 ? -9.485 5.352 4.855 1.00 83.00 100 ARG A CA 1
ATOM 755 C C . ARG A 1 100 ? -9.015 6.051 6.126 1.00 83.00 100 ARG A C 1
ATOM 757 O O . ARG A 1 100 ? -7.816 6.065 6.379 1.00 83.00 100 ARG A O 1
ATOM 764 N N . THR A 1 101 ? -9.931 6.561 6.941 1.00 86.31 101 THR A N 1
ATOM 765 C CA . THR A 1 101 ? -9.619 7.223 8.213 1.00 86.31 101 THR A CA 1
ATOM 766 C C . THR A 1 101 ? -8.972 6.253 9.196 1.00 86.31 101 THR A C 1
ATOM 768 O O . THR A 1 101 ? -7.947 6.575 9.797 1.00 86.31 101 THR A O 1
ATOM 771 N N . ILE A 1 102 ? -9.499 5.027 9.309 1.00 93.44 102 ILE A N 1
ATOM 772 C CA . ILE A 1 102 ? -8.895 3.996 10.167 1.00 93.44 102 ILE A CA 1
ATOM 773 C C . ILE A 1 102 ? -7.492 3.639 9.663 1.00 93.44 102 ILE A C 1
ATOM 775 O O . ILE A 1 102 ? -6.550 3.557 10.448 1.00 93.44 102 ILE A O 1
ATOM 779 N N . GLN A 1 103 ? -7.345 3.446 8.351 1.00 87.75 103 GLN A N 1
ATOM 780 C CA . GLN A 1 103 ? -6.072 3.114 7.721 1.00 87.75 103 GLN A CA 1
ATOM 781 C C . GLN A 1 103 ? -5.030 4.215 7.938 1.00 87.75 103 GLN A C 1
ATOM 783 O O . GLN A 1 103 ? -3.891 3.891 8.260 1.00 87.75 103 GLN A O 1
ATOM 788 N N . GLN A 1 104 ? -5.419 5.484 7.788 1.00 83.00 104 GLN A N 1
ATOM 789 C CA . GLN A 1 104 ? -4.559 6.642 8.022 1.00 83.00 104 GLN A CA 1
ATOM 790 C C . GLN A 1 104 ? -4.066 6.659 9.469 1.00 83.00 104 GLN A C 1
ATOM 792 O O . GLN A 1 104 ? -2.860 6.664 9.707 1.00 83.00 104 GLN A O 1
ATOM 797 N N . LEU A 1 105 ? -4.982 6.532 10.434 1.00 90.12 105 LEU A N 1
ATOM 798 C CA . LEU A 1 105 ? -4.607 6.493 11.843 1.00 90.12 105 LEU A CA 1
ATOM 799 C C . LEU A 1 105 ? -3.632 5.347 12.147 1.00 90.12 105 LEU A C 1
ATOM 801 O O . LEU A 1 105 ? -2.668 5.548 12.879 1.00 90.12 105 LEU A O 1
ATOM 805 N N . VAL A 1 106 ? -3.853 4.160 11.571 1.00 88.88 106 VAL A N 1
ATOM 806 C CA . VAL A 1 106 ? -2.998 2.981 11.781 1.00 88.88 106 VAL A CA 1
ATOM 807 C C . VAL A 1 106 ? -1.534 3.243 11.438 1.00 88.88 106 VAL A C 1
ATOM 809 O O . VAL A 1 106 ? -0.667 2.766 12.169 1.00 88.88 106 VAL A O 1
ATOM 812 N N . GLY A 1 107 ? -1.217 3.982 10.375 1.00 79.94 107 GLY A N 1
ATOM 813 C CA . GLY A 1 107 ? 0.191 4.313 10.137 1.00 79.94 107 GLY A CA 1
ATOM 814 C C . GLY A 1 107 ? 0.654 5.656 10.637 1.00 79.94 107 GLY A C 1
ATOM 815 O O . GLY A 1 107 ? 1.864 5.793 10.761 1.00 79.94 107 GLY A O 1
ATOM 816 N N . ASP A 1 108 ? -0.232 6.583 10.999 1.00 80.31 108 ASP A N 1
ATOM 817 C CA . ASP A 1 108 ? 0.181 7.699 11.850 1.00 80.31 108 ASP A CA 1
ATOM 818 C C . ASP A 1 108 ? 0.764 7.139 13.156 1.00 80.31 108 ASP A C 1
ATOM 820 O O . ASP A 1 108 ? 1.846 7.536 13.582 1.00 80.31 108 ASP A O 1
ATOM 824 N N . VAL A 1 109 ? 0.083 6.159 13.771 1.00 83.81 109 VAL A N 1
ATOM 825 C CA . VAL A 1 109 ? 0.548 5.553 15.027 1.00 83.81 109 VAL A CA 1
ATOM 826 C C . VAL A 1 109 ? 1.653 4.523 14.842 1.00 83.81 109 VAL A C 1
ATOM 828 O O . VAL A 1 109 ? 2.562 4.444 15.661 1.00 83.81 109 VAL A O 1
ATOM 831 N N . GLY A 1 110 ? 1.610 3.734 13.766 1.00 75.81 110 GLY A N 1
ATOM 832 C CA . GLY A 1 110 ? 2.676 2.785 13.452 1.00 75.81 110 GLY A CA 1
ATOM 833 C C . GLY A 1 110 ? 3.941 3.463 12.903 1.00 75.81 110 GLY A C 1
ATOM 834 O O . GLY A 1 110 ? 4.939 2.785 12.647 1.00 75.81 110 GLY A O 1
ATOM 835 N N . GLY A 1 111 ? 3.898 4.786 12.705 1.00 66.25 111 GLY A N 1
ATOM 836 C CA . GLY A 1 111 ? 4.994 5.626 12.237 1.00 66.25 111 GLY A CA 1
ATOM 837 C C . GLY A 1 111 ? 5.443 5.335 10.803 1.00 66.25 111 GLY A C 1
ATOM 838 O O . GLY A 1 111 ? 4.806 4.594 10.044 1.00 66.25 111 GLY A O 1
ATOM 839 N N . ALA A 1 112 ? 6.614 5.878 10.442 1.00 52.75 112 ALA A N 1
ATOM 840 C CA . ALA A 1 112 ? 7.255 5.674 9.136 1.00 52.75 112 ALA A CA 1
ATOM 841 C C . ALA A 1 112 ? 7.399 4.180 8.765 1.00 52.75 112 ALA A C 1
ATOM 843 O O . ALA A 1 112 ? 7.374 3.812 7.592 1.00 52.75 112 ALA A O 1
ATOM 844 N N . GLY A 1 113 ? 7.453 3.294 9.766 1.00 52.94 113 GLY A N 1
ATOM 845 C CA . GLY A 1 113 ? 7.480 1.847 9.589 1.00 52.94 113 GLY A CA 1
ATOM 846 C C . GLY A 1 113 ? 6.172 1.224 9.078 1.00 52.94 113 GLY A C 1
ATOM 847 O O . GLY A 1 113 ? 6.244 0.175 8.436 1.00 52.94 113 GLY A O 1
ATOM 848 N N . PHE A 1 114 ? 4.989 1.812 9.296 1.00 58.06 114 PHE A N 1
ATOM 849 C CA . PHE A 1 114 ? 3.693 1.201 8.938 1.00 58.06 114 PHE A CA 1
ATOM 850 C C . PHE A 1 114 ? 3.103 1.716 7.625 1.00 58.06 114 PHE A C 1
ATOM 852 O O . PHE A 1 114 ? 2.997 0.926 6.689 1.00 58.06 114 PHE A O 1
ATOM 859 N N . LEU A 1 115 ? 2.768 3.006 7.512 1.00 50.50 115 LEU A N 1
ATOM 860 C CA . LEU A 1 115 ? 2.259 3.581 6.251 1.00 50.50 115 LEU A CA 1
ATOM 861 C C . LEU A 1 115 ? 3.378 4.082 5.331 1.00 50.50 115 LEU A C 1
ATOM 863 O O . LEU A 1 115 ? 3.209 4.090 4.115 1.00 50.50 115 LEU A O 1
ATOM 867 N N . GLY A 1 116 ? 4.538 4.421 5.896 1.00 52.53 116 GLY A N 1
ATOM 868 C CA . GLY A 1 116 ? 5.692 4.921 5.152 1.00 52.53 116 GLY A CA 1
ATOM 869 C C . GLY A 1 116 ? 6.600 3.845 4.556 1.00 52.53 116 GLY A C 1
ATOM 870 O O . GLY A 1 116 ? 7.444 4.187 3.753 1.00 52.53 116 GLY A O 1
ATOM 871 N N . SER A 1 117 ? 6.460 2.552 4.871 1.00 59.69 117 SER A N 1
ATOM 872 C CA . SER A 1 117 ? 7.473 1.566 4.447 1.00 59.69 117 SER A CA 1
ATOM 873 C C . SER A 1 117 ? 7.048 0.665 3.295 1.00 59.69 117 SER A C 1
ATOM 875 O O . SER A 1 117 ? 7.889 0.282 2.504 1.00 59.69 117 SER A O 1
ATOM 877 N N . ALA A 1 118 ? 5.782 0.273 3.147 1.00 65.75 118 ALA A N 1
ATOM 878 C CA . ALA A 1 118 ? 5.407 -0.595 2.023 1.00 65.75 118 ALA A CA 1
ATOM 879 C C . ALA A 1 118 ? 5.267 0.212 0.729 1.00 65.75 118 ALA A C 1
ATOM 881 O O . ALA A 1 118 ? 5.910 -0.109 -0.262 1.00 65.75 118 ALA A O 1
ATOM 882 N N . VAL A 1 119 ? 4.485 1.295 0.771 1.00 71.50 119 VAL A N 1
ATOM 883 C CA . VAL A 1 119 ? 4.300 2.186 -0.379 1.00 71.50 119 VAL A CA 1
ATOM 884 C C . VAL A 1 119 ? 5.582 2.935 -0.708 1.00 71.50 119 VAL A C 1
ATOM 886 O O . VAL A 1 119 ? 5.937 2.967 -1.878 1.00 71.50 119 VAL A O 1
ATOM 889 N N . ALA A 1 120 ? 6.311 3.474 0.278 1.00 70.88 120 ALA A N 1
ATOM 890 C CA . ALA A 1 120 ? 7.562 4.161 -0.039 1.00 70.88 120 ALA A CA 1
ATOM 891 C C . ALA A 1 120 ? 8.659 3.194 -0.488 1.00 70.88 120 ALA A C 1
ATOM 893 O O . ALA A 1 120 ? 9.283 3.500 -1.487 1.00 70.88 120 ALA A O 1
ATOM 894 N N . ARG A 1 121 ? 8.843 2.006 0.124 1.00 76.44 121 ARG A N 1
ATOM 895 C CA . ARG A 1 121 ? 9.823 1.030 -0.407 1.00 76.44 121 ARG A CA 1
ATOM 896 C C . ARG A 1 121 ? 9.430 0.528 -1.787 1.00 76.44 121 ARG A C 1
ATOM 898 O O . ARG A 1 121 ? 10.302 0.348 -2.621 1.00 76.44 121 ARG A O 1
ATOM 905 N N . TYR A 1 122 ? 8.140 0.298 -2.040 1.00 85.50 122 TYR A N 1
ATOM 906 C CA . TYR A 1 122 ? 7.675 -0.054 -3.380 1.00 85.50 122 TYR A CA 1
ATOM 907 C C . TYR A 1 122 ? 7.984 1.081 -4.363 1.00 85.50 122 TYR A C 1
ATOM 909 O O . TYR A 1 122 ? 8.583 0.841 -5.401 1.00 85.50 122 TYR A O 1
ATOM 917 N N . ARG A 1 123 ? 7.636 2.324 -4.013 1.00 85.94 123 ARG A N 1
ATOM 918 C CA . ARG A 1 123 ? 7.877 3.514 -4.835 1.00 85.94 123 ARG A CA 1
ATOM 919 C C . ARG A 1 123 ? 9.366 3.746 -5.089 1.00 85.94 123 ARG A C 1
ATOM 921 O O . ARG A 1 123 ? 9.731 3.938 -6.232 1.00 85.94 123 ARG A O 1
ATOM 928 N N . GLU A 1 124 ? 10.202 3.684 -4.061 1.00 84.25 124 GLU A N 1
ATOM 929 C CA . GLU A 1 124 ? 11.661 3.799 -4.140 1.00 84.25 124 GLU A CA 1
ATOM 930 C C . GLU A 1 124 ? 12.243 2.708 -5.036 1.00 84.25 124 GLU A C 1
ATOM 932 O O . GLU A 1 124 ? 12.969 3.010 -5.973 1.00 84.25 124 GLU A O 1
ATOM 937 N N . ARG A 1 125 ? 11.835 1.446 -4.838 1.00 88.81 125 ARG A N 1
ATOM 938 C CA . ARG A 1 125 ? 12.275 0.335 -5.687 1.00 88.81 125 ARG A CA 1
ATOM 939 C C . ARG A 1 125 ? 11.882 0.550 -7.145 1.00 88.81 125 ARG A C 1
ATOM 941 O O . ARG A 1 125 ? 12.695 0.287 -8.018 1.00 88.81 125 ARG A O 1
ATOM 948 N N . ILE A 1 126 ? 10.659 1.015 -7.405 1.00 91.94 126 ILE A N 1
ATOM 949 C CA . ILE A 1 126 ? 10.197 1.338 -8.758 1.00 91.94 126 ILE A CA 1
ATOM 950 C C . ILE A 1 126 ? 10.978 2.516 -9.343 1.00 91.94 126 ILE A C 1
ATOM 952 O O . ILE A 1 126 ? 11.392 2.411 -10.487 1.00 91.94 126 ILE A O 1
ATOM 956 N N . LEU A 1 127 ? 11.216 3.590 -8.584 1.00 86.88 127 LEU A N 1
ATOM 957 C CA . LEU A 1 127 ? 12.009 4.738 -9.039 1.00 86.88 127 LEU A CA 1
ATOM 958 C C . LEU A 1 127 ? 13.423 4.304 -9.432 1.00 86.88 127 LEU A C 1
ATOM 960 O O . LEU A 1 127 ? 13.842 4.609 -10.537 1.00 86.88 127 LEU A O 1
ATOM 964 N N . THR A 1 128 ? 14.097 3.492 -8.611 1.00 88.06 128 THR A N 1
ATOM 965 C CA . THR A 1 128 ? 15.408 2.920 -8.961 1.00 88.06 128 THR A CA 1
ATOM 966 C C . THR A 1 128 ? 15.355 2.077 -10.237 1.00 88.06 128 THR A C 1
ATOM 968 O O . THR A 1 128 ? 16.292 2.097 -11.026 1.00 88.06 128 THR A O 1
ATOM 971 N N . MET A 1 129 ? 14.279 1.311 -10.456 1.00 89.44 129 MET A N 1
ATOM 972 C CA . MET A 1 129 ? 14.123 0.549 -11.701 1.00 89.44 129 MET A CA 1
ATOM 973 C C . MET A 1 129 ? 13.893 1.462 -12.908 1.00 89.44 129 MET A C 1
ATOM 975 O O . MET A 1 129 ? 14.408 1.171 -13.977 1.00 89.44 129 MET A O 1
ATOM 979 N N . CYS A 1 130 ? 13.124 2.537 -12.742 1.00 86.44 130 CYS A N 1
ATOM 980 C CA . CYS A 1 130 ? 12.868 3.509 -13.799 1.00 86.44 130 CYS A CA 1
ATOM 981 C C . CYS A 1 130 ? 14.127 4.305 -14.167 1.00 86.44 130 CYS A C 1
ATOM 983 O O . CYS A 1 130 ? 14.430 4.433 -15.341 1.00 86.44 130 CYS A O 1
ATOM 985 N N . GLU A 1 131 ? 14.914 4.740 -13.180 1.00 83.62 131 GLU A N 1
ATOM 986 C CA . GLU A 1 131 ? 16.213 5.394 -13.409 1.00 83.62 131 GLU A CA 1
ATOM 987 C C . GLU A 1 131 ? 17.205 4.477 -14.129 1.00 83.62 131 GLU A C 1
ATOM 989 O O . GLU A 1 131 ? 18.026 4.933 -14.919 1.00 83.62 131 GLU A O 1
ATOM 994 N N . ARG A 1 132 ? 17.141 3.172 -13.846 1.00 80.00 132 ARG A N 1
ATOM 995 C CA . ARG A 1 132 ? 17.975 2.169 -14.506 1.00 80.00 132 ARG A CA 1
ATOM 996 C C . ARG A 1 132 ? 17.515 1.867 -15.935 1.00 80.00 132 ARG A C 1
ATOM 998 O O . ARG A 1 132 ? 18.336 1.492 -16.758 1.00 80.00 132 ARG A O 1
ATOM 1005 N N . PHE A 1 133 ? 16.223 2.004 -16.219 1.00 77.81 133 PHE A N 1
ATOM 1006 C CA . PHE A 1 133 ? 15.627 1.685 -17.513 1.00 77.81 133 PHE A CA 1
ATOM 1007 C C . PHE A 1 133 ? 14.976 2.924 -18.130 1.00 77.81 133 PHE A C 1
ATOM 1009 O O . PHE A 1 133 ? 13.761 2.974 -18.328 1.00 77.81 133 PHE A O 1
ATOM 1016 N N . ASP A 1 134 ? 15.799 3.931 -18.422 1.00 70.44 134 ASP A N 1
ATOM 1017 C CA . ASP A 1 134 ? 15.391 5.107 -19.187 1.00 70.44 134 ASP A CA 1
ATOM 1018 C C . ASP A 1 134 ? 15.656 4.881 -20.688 1.00 70.44 134 ASP A C 1
ATOM 1020 O O . ASP A 1 134 ? 16.767 5.052 -21.205 1.00 70.44 134 ASP A O 1
ATOM 1024 N N . ILE A 1 135 ? 14.587 4.506 -21.398 1.00 57.09 135 ILE A N 1
ATOM 1025 C CA . ILE A 1 135 ? 14.574 4.254 -22.848 1.00 57.09 135 ILE A CA 1
ATOM 1026 C C . ILE A 1 135 ? 14.992 5.512 -23.643 1.00 57.09 135 ILE A C 1
ATOM 1028 O O . ILE A 1 135 ? 15.533 5.400 -24.749 1.00 57.09 135 ILE A O 1
ATOM 1032 N N . GLY A 1 136 ? 14.777 6.718 -23.098 1.00 55.44 136 GLY A N 1
ATOM 1033 C CA . GLY A 1 136 ? 15.101 7.985 -23.758 1.00 55.44 136 GLY A CA 1
ATOM 1034 C C . GLY A 1 136 ? 16.607 8.204 -23.927 1.00 55.44 136 GLY A C 1
ATOM 1035 O O . GLY A 1 136 ? 17.070 8.634 -24.991 1.00 55.44 136 GLY A O 1
ATOM 1036 N N . THR A 1 137 ? 17.399 7.838 -22.918 1.00 52.53 137 THR A N 1
ATOM 1037 C CA . THR A 1 137 ? 18.869 7.858 -22.992 1.00 52.53 137 THR A CA 1
ATOM 1038 C C . THR A 1 137 ? 19.424 6.829 -23.977 1.00 52.53 137 THR A C 1
ATOM 1040 O O . THR A 1 137 ? 20.360 7.131 -24.726 1.00 52.53 137 THR A O 1
ATOM 1043 N N . ASP A 1 138 ? 18.798 5.658 -24.075 1.00 53.34 138 ASP A N 1
ATOM 1044 C CA . ASP A 1 138 ? 19.255 4.569 -24.940 1.00 53.34 138 ASP A CA 1
ATOM 1045 C C . ASP A 1 138 ? 19.083 4.867 -26.434 1.00 53.34 138 ASP A C 1
ATOM 1047 O O . ASP A 1 138 ? 19.952 4.530 -27.242 1.00 53.34 138 ASP A O 1
ATOM 1051 N N . ALA A 1 139 ? 18.024 5.581 -26.829 1.00 53.09 139 ALA A N 1
ATOM 1052 C CA . ALA A 1 139 ? 17.841 6.015 -28.218 1.00 53.09 139 ALA A CA 1
ATOM 1053 C C . ALA A 1 139 ? 18.964 6.962 -28.697 1.00 53.09 139 ALA A C 1
ATOM 1055 O O . ALA A 1 139 ? 19.356 6.937 -29.870 1.00 53.09 139 ALA A O 1
ATOM 1056 N N . THR A 1 140 ? 19.529 7.758 -27.783 1.00 55.41 140 THR A N 1
ATOM 1057 C CA . THR A 1 140 ? 20.664 8.653 -28.061 1.00 55.41 140 THR A CA 1
ATOM 1058 C C . THR A 1 140 ? 21.975 7.867 -28.185 1.00 55.41 140 THR A C 1
ATOM 1060 O O . THR A 1 140 ? 22.790 8.146 -29.069 1.00 55.41 140 THR A O 1
ATOM 1063 N N . ILE A 1 141 ? 22.155 6.821 -27.370 1.00 56.78 141 ILE A N 1
ATOM 1064 C CA . ILE A 1 141 ? 23.289 5.888 -27.469 1.00 56.78 141 ILE A CA 1
ATOM 1065 C C . ILE A 1 141 ? 23.239 5.150 -28.813 1.00 56.78 141 ILE A C 1
ATOM 1067 O O . ILE A 1 141 ? 24.203 5.197 -29.573 1.00 56.78 141 ILE A O 1
ATOM 1071 N N . VAL A 1 142 ? 22.086 4.588 -29.188 1.00 59.75 142 VAL A N 1
ATOM 1072 C CA . VAL A 1 142 ? 21.847 3.940 -30.495 1.00 59.75 142 VAL A CA 1
ATOM 1073 C C . VAL A 1 142 ? 22.197 4.858 -31.674 1.00 59.75 142 VAL A C 1
ATOM 1075 O O . VAL A 1 142 ? 22.565 4.386 -32.752 1.00 59.75 142 VAL A O 1
ATOM 1078 N N . ALA A 1 143 ? 22.126 6.180 -31.503 1.00 60.12 143 ALA A N 1
ATOM 1079 C CA . ALA A 1 143 ? 22.452 7.104 -32.576 1.00 60.12 143 ALA A CA 1
ATOM 1080 C C . ALA A 1 143 ? 23.963 7.218 -32.878 1.00 60.12 143 ALA A C 1
ATOM 1082 O O . ALA A 1 143 ? 24.321 7.615 -33.994 1.00 60.12 143 ALA A O 1
ATOM 1083 N N . THR A 1 144 ? 24.832 6.865 -31.926 1.00 61.56 144 THR A N 1
ATOM 1084 C CA . THR A 1 144 ? 26.271 7.187 -31.956 1.00 61.56 144 THR A CA 1
ATOM 1085 C C . THR A 1 144 ? 27.206 5.972 -31.995 1.00 61.56 144 THR A C 1
ATOM 1087 O O . THR A 1 144 ? 28.382 6.142 -32.313 1.00 61.56 144 THR A O 1
ATOM 1090 N N . THR A 1 145 ? 26.718 4.752 -31.738 1.00 65.25 145 THR A N 1
ATOM 1091 C CA . THR A 1 145 ? 27.547 3.526 -31.744 1.00 65.25 145 THR A CA 1
ATOM 1092 C C . THR A 1 145 ? 27.556 2.804 -33.099 1.00 65.25 145 THR A C 1
ATOM 1094 O O . THR A 1 145 ? 26.589 2.855 -33.861 1.00 65.25 145 THR A O 1
ATOM 1097 N N . GLY A 1 146 ? 28.675 2.127 -33.395 1.00 70.44 146 GLY A N 1
ATOM 1098 C CA . GLY A 1 146 ? 28.843 1.272 -34.576 1.00 70.44 146 GLY A CA 1
ATOM 1099 C C . GLY A 1 146 ? 28.436 -0.195 -34.380 1.00 70.44 146 GLY A C 1
ATOM 1100 O O . GLY A 1 146 ? 28.310 -0.907 -35.370 1.00 70.44 146 GLY A O 1
ATOM 1101 N N . ASP A 1 147 ? 28.208 -0.648 -33.142 1.00 82.25 147 ASP A N 1
ATOM 1102 C CA . ASP A 1 147 ? 27.792 -2.024 -32.823 1.00 82.25 147 ASP A CA 1
ATOM 1103 C C . ASP A 1 147 ? 26.376 -2.028 -32.237 1.00 82.25 147 ASP A C 1
ATOM 1105 O O . ASP A 1 147 ? 26.148 -2.143 -31.029 1.00 82.25 147 ASP A O 1
ATOM 1109 N N . LEU A 1 148 ? 25.403 -1.841 -33.127 1.00 81.75 148 LEU A N 1
ATOM 1110 C CA . LEU A 1 148 ? 23.992 -1.756 -32.766 1.00 81.75 148 LEU A CA 1
ATOM 1111 C C . LEU A 1 148 ? 23.433 -3.087 -32.243 1.00 81.75 148 LEU A C 1
ATOM 1113 O O . LEU A 1 148 ? 22.502 -3.072 -31.439 1.00 81.75 148 LEU A O 1
ATOM 1117 N N . ASP A 1 149 ? 23.991 -4.231 -32.651 1.00 83.62 149 ASP A N 1
ATOM 1118 C CA . ASP A 1 149 ? 23.531 -5.535 -32.165 1.00 83.62 149 ASP A CA 1
ATOM 1119 C C . ASP A 1 149 ? 23.809 -5.709 -30.670 1.00 83.62 149 ASP A C 1
ATOM 1121 O O . ASP A 1 149 ? 22.927 -6.130 -29.912 1.00 83.62 149 ASP A O 1
ATOM 1125 N N . SER A 1 150 ? 25.020 -5.340 -30.246 1.00 83.69 150 SER A N 1
ATOM 1126 C CA . SER A 1 150 ? 25.417 -5.360 -28.841 1.00 83.69 150 SER A CA 1
ATOM 1127 C C . SER A 1 150 ? 24.566 -4.402 -28.006 1.00 83.69 150 SER A C 1
ATOM 1129 O O . SER A 1 150 ? 24.040 -4.799 -26.965 1.00 83.69 150 SER A O 1
ATOM 1131 N N . VAL A 1 151 ? 24.316 -3.186 -28.508 1.00 84.75 151 VAL A N 1
ATOM 1132 C CA . VAL A 1 151 ? 23.449 -2.200 -27.839 1.00 84.75 151 VAL A CA 1
ATOM 1133 C C . VAL A 1 151 ? 22.031 -2.743 -27.656 1.00 84.75 151 VAL A C 1
ATOM 1135 O O . VAL A 1 151 ? 21.533 -2.801 -26.534 1.00 84.75 151 VAL A O 1
ATOM 1138 N N . PHE A 1 152 ? 21.382 -3.208 -28.728 1.00 86.19 152 PHE A N 1
ATOM 1139 C CA . PHE A 1 152 ? 20.017 -3.737 -28.646 1.00 86.19 152 PHE A CA 1
ATOM 1140 C C . PHE A 1 152 ? 19.924 -4.975 -27.748 1.00 86.19 152 PHE A C 1
ATOM 1142 O O . PHE A 1 152 ? 18.970 -5.125 -26.981 1.00 86.19 152 PHE A O 1
ATOM 1149 N N . SER A 1 153 ? 20.917 -5.862 -27.814 1.00 86.19 153 SER A N 1
ATOM 1150 C CA . SER A 1 153 ? 20.970 -7.050 -26.960 1.00 86.19 153 SER A CA 1
ATOM 1151 C C . SER A 1 153 ? 21.160 -6.683 -25.483 1.00 86.19 153 SER A C 1
ATOM 1153 O O . SER A 1 153 ? 20.549 -7.322 -24.624 1.00 86.19 153 SER A O 1
ATOM 1155 N N . GLY A 1 154 ? 21.944 -5.639 -25.192 1.00 87.81 154 GLY A N 1
ATOM 1156 C CA . GLY A 1 154 ? 22.133 -5.079 -23.854 1.00 87.81 154 GLY A CA 1
ATOM 1157 C C . GLY A 1 154 ? 20.841 -4.515 -23.268 1.00 87.81 154 GLY A C 1
ATOM 1158 O O . GLY A 1 154 ? 20.406 -4.971 -22.211 1.00 87.81 154 GLY A O 1
ATOM 1159 N N . ILE A 1 155 ? 20.164 -3.627 -24.002 1.00 87.25 155 ILE A N 1
ATOM 1160 C CA . ILE A 1 155 ? 18.900 -3.014 -23.557 1.00 87.25 155 ILE A CA 1
ATOM 1161 C C . ILE A 1 155 ? 17.831 -4.088 -23.313 1.00 87.25 155 ILE A C 1
ATOM 1163 O O . ILE A 1 155 ? 17.128 -4.078 -22.302 1.00 87.25 155 ILE A O 1
ATOM 1167 N N . ARG A 1 156 ? 17.742 -5.094 -24.195 1.00 90.62 156 ARG A N 1
ATOM 1168 C CA . ARG A 1 156 ? 16.853 -6.248 -23.992 1.00 90.62 156 ARG A CA 1
ATOM 1169 C C . ARG A 1 156 ? 17.169 -6.994 -22.694 1.00 90.62 156 ARG A C 1
ATOM 1171 O O . ARG A 1 156 ? 16.250 -7.399 -21.981 1.00 90.62 156 ARG A O 1
ATOM 1178 N N . ALA A 1 157 ? 18.445 -7.264 -22.423 1.00 90.38 157 ALA A N 1
ATOM 1179 C CA . ALA A 1 157 ? 18.850 -7.983 -21.219 1.00 90.38 157 ALA A CA 1
ATOM 1180 C C . ALA A 1 157 ? 18.480 -7.198 -19.952 1.00 90.38 157 ALA A C 1
ATOM 1182 O O . ALA A 1 157 ? 17.985 -7.791 -18.992 1.00 90.38 157 ALA A O 1
ATOM 1183 N N . GLU A 1 158 ? 18.645 -5.877 -19.982 1.00 89.75 158 GLU A N 1
ATOM 1184 C CA . GLU A 1 158 ? 18.256 -4.987 -18.894 1.00 89.75 158 GLU A CA 1
ATOM 1185 C C . GLU A 1 158 ? 16.739 -4.945 -18.685 1.00 89.75 158 GLU A C 1
ATOM 1187 O O . GLU A 1 158 ? 16.279 -5.176 -17.565 1.00 89.75 158 GLU A O 1
ATOM 1192 N N . ALA A 1 159 ? 15.953 -4.803 -19.757 1.00 90.75 159 ALA A N 1
ATOM 1193 C CA . ALA A 1 159 ? 14.491 -4.870 -19.702 1.00 90.75 159 ALA A CA 1
ATOM 1194 C C . ALA A 1 159 ? 14.005 -6.163 -19.021 1.00 90.75 159 ALA A C 1
ATOM 1196 O O . ALA A 1 159 ? 13.129 -6.139 -18.157 1.00 90.75 159 ALA A O 1
ATOM 1197 N N . LEU A 1 160 ? 14.609 -7.310 -19.360 1.00 93.81 160 LEU A N 1
ATOM 1198 C CA . LEU A 1 160 ? 14.269 -8.607 -18.765 1.00 93.81 160 LEU A CA 1
ATOM 1199 C C . LEU A 1 160 ? 14.700 -8.734 -17.293 1.00 93.81 160 LEU A C 1
ATOM 1201 O O . LEU A 1 160 ? 14.056 -9.455 -16.524 1.00 93.81 160 LEU A O 1
ATOM 1205 N N . ASP A 1 161 ? 15.785 -8.079 -16.884 1.00 93.00 161 ASP A N 1
ATOM 1206 C CA . ASP A 1 161 ? 16.224 -8.028 -15.485 1.00 93.00 161 ASP A CA 1
ATOM 1207 C C . ASP A 1 161 ? 15.283 -7.171 -14.629 1.00 93.00 161 ASP A C 1
ATOM 1209 O O . ASP A 1 161 ? 14.818 -7.611 -13.568 1.00 93.00 161 ASP A O 1
ATOM 1213 N N . VAL A 1 162 ? 14.909 -5.996 -15.139 1.00 92.06 162 VAL A N 1
ATOM 1214 C CA . VAL A 1 162 ? 13.919 -5.121 -14.506 1.00 92.06 162 VAL A CA 1
ATOM 1215 C C . VAL A 1 162 ? 12.558 -5.813 -14.445 1.00 92.06 162 VAL A C 1
ATOM 1217 O O . VAL A 1 162 ? 11.949 -5.853 -13.378 1.00 92.06 162 VAL A O 1
ATOM 1220 N N . LEU A 1 163 ? 12.117 -6.469 -15.523 1.00 94.25 163 LEU A N 1
ATOM 1221 C CA . LEU A 1 163 ? 10.868 -7.236 -15.566 1.00 94.25 163 LEU A CA 1
ATOM 1222 C C . LEU A 1 163 ? 10.811 -8.320 -14.483 1.00 94.25 163 LEU A C 1
ATOM 1224 O O . LEU A 1 163 ? 9.805 -8.439 -13.777 1.00 94.25 163 LEU A O 1
ATOM 1228 N N . ARG A 1 164 ? 11.885 -9.106 -14.320 1.00 95.62 164 ARG A N 1
ATOM 1229 C CA . ARG A 1 164 ? 11.976 -10.113 -13.247 1.00 95.62 164 ARG A CA 1
ATOM 1230 C C . ARG A 1 164 ? 11.848 -9.469 -11.871 1.00 95.62 164 ARG A C 1
ATOM 1232 O O . ARG A 1 164 ? 11.113 -9.983 -11.029 1.00 95.62 164 ARG A O 1
ATOM 1239 N N . THR A 1 165 ? 12.520 -8.340 -11.661 1.00 93.25 165 THR A N 1
ATOM 1240 C CA . THR A 1 165 ? 12.476 -7.609 -10.392 1.00 93.25 165 THR A CA 1
ATOM 1241 C C . THR A 1 165 ? 11.080 -7.068 -10.108 1.00 93.25 165 THR A C 1
ATOM 1243 O O . THR A 1 165 ? 10.544 -7.328 -9.034 1.00 93.25 165 THR A O 1
ATOM 1246 N N . VAL A 1 166 ? 10.454 -6.382 -11.069 1.00 94.06 166 VAL A N 1
ATOM 1247 C CA . VAL A 1 166 ? 9.110 -5.804 -10.931 1.00 94.06 166 VAL A CA 1
ATOM 1248 C C . VAL A 1 166 ? 8.073 -6.892 -10.669 1.00 94.06 166 VAL A C 1
ATOM 1250 O O . VAL A 1 166 ? 7.254 -6.720 -9.772 1.00 94.06 166 VAL A O 1
ATOM 1253 N N . ARG A 1 167 ? 8.121 -8.034 -11.370 1.00 95.25 167 ARG A N 1
ATOM 1254 C CA . ARG A 1 167 ? 7.209 -9.172 -11.133 1.00 95.25 167 ARG A CA 1
ATOM 1255 C C . ARG A 1 167 ? 7.337 -9.777 -9.733 1.00 95.25 167 ARG A C 1
ATOM 1257 O O . ARG A 1 167 ? 6.361 -10.311 -9.220 1.00 95.25 167 ARG A O 1
ATOM 1264 N N . ALA A 1 168 ? 8.517 -9.697 -9.122 1.00 93.94 168 ALA A N 1
ATOM 1265 C CA . ALA A 1 168 ? 8.754 -10.201 -7.772 1.00 93.94 168 ALA A CA 1
ATOM 1266 C C . ALA A 1 168 ? 8.282 -9.238 -6.664 1.00 93.94 168 ALA A C 1
ATOM 1268 O O . ALA A 1 168 ? 8.292 -9.608 -5.488 1.00 93.94 168 ALA A O 1
ATOM 1269 N N . LEU A 1 169 ? 7.892 -8.001 -7.000 1.00 90.12 169 LEU A N 1
ATOM 1270 C CA . LEU A 1 169 ? 7.381 -7.043 -6.021 1.00 90.12 169 LEU A CA 1
ATOM 1271 C C . LEU A 1 169 ? 5.912 -7.321 -5.693 1.00 90.12 169 LEU A C 1
ATOM 1273 O O . LEU A 1 169 ? 5.081 -7.458 -6.588 1.00 90.12 169 LEU A O 1
ATOM 1277 N N . ASP A 1 170 ? 5.578 -7.289 -4.403 1.00 86.19 170 ASP A N 1
ATOM 1278 C CA . ASP A 1 170 ? 4.189 -7.233 -3.941 1.00 86.19 170 ASP A CA 1
ATOM 1279 C C . ASP A 1 170 ? 3.680 -5.783 -4.024 1.00 86.19 170 ASP A C 1
ATOM 1281 O O . ASP A 1 170 ? 4.122 -4.945 -3.221 1.00 86.19 170 ASP A O 1
ATOM 1285 N N . PRO A 1 171 ? 2.752 -5.448 -4.940 1.00 86.56 171 PRO A N 1
ATOM 1286 C CA . PRO A 1 171 ? 2.246 -4.091 -5.044 1.00 86.56 171 PRO A CA 1
ATOM 1287 C C . PRO A 1 171 ? 1.345 -3.768 -3.848 1.00 86.56 171 PRO A C 1
ATOM 1289 O O . PRO A 1 171 ? 0.427 -4.530 -3.523 1.00 86.56 171 PRO A O 1
ATOM 1292 N N . PRO A 1 172 ? 1.517 -2.601 -3.209 1.00 81.94 172 PRO A N 1
ATOM 1293 C CA . PRO A 1 172 ? 0.517 -2.112 -2.279 1.00 81.94 172 PRO A CA 1
ATOM 1294 C C . PRO A 1 172 ? -0.796 -1.818 -3.016 1.00 81.94 172 PRO A C 1
ATOM 1296 O O . PRO A 1 172 ? -0.841 -1.578 -4.229 1.00 81.94 172 PRO A O 1
ATOM 1299 N N . ARG A 1 173 ? -1.901 -1.813 -2.266 1.00 77.19 173 ARG A N 1
ATOM 1300 C CA . ARG A 1 173 ? -3.230 -1.533 -2.819 1.00 77.19 173 ARG A CA 1
ATOM 1301 C C . ARG A 1 173 ? -3.220 -0.185 -3.557 1.00 77.19 173 ARG A C 1
ATOM 1303 O O . ARG A 1 173 ? -2.776 0.817 -3.011 1.00 77.19 173 ARG A O 1
ATOM 1310 N N . GLY A 1 174 ? -3.696 -0.176 -4.804 1.00 80.12 174 GLY A N 1
ATOM 1311 C CA . GLY A 1 174 ? -3.665 0.997 -5.691 1.00 80.12 174 GLY A CA 1
ATOM 1312 C C . GLY A 1 174 ? -2.497 1.025 -6.688 1.00 80.12 174 GLY A C 1
ATOM 1313 O O . GLY A 1 174 ? -2.572 1.757 -7.674 1.00 80.12 174 GLY A O 1
ATOM 1314 N N . PHE A 1 175 ? -1.465 0.195 -6.511 1.00 88.50 175 PHE A N 1
ATOM 1315 C CA . PHE A 1 175 ? -0.343 0.091 -7.454 1.00 88.50 175 PHE A CA 1
ATOM 1316 C C . PHE A 1 175 ? -0.463 -1.070 -8.444 1.00 88.50 175 PHE A C 1
ATOM 1318 O O . PHE A 1 175 ? 0.283 -1.083 -9.413 1.00 88.50 175 PHE A O 1
ATOM 1325 N N . SER A 1 176 ? -1.420 -1.987 -8.276 1.00 89.12 176 SER A N 1
ATOM 1326 C CA . SER A 1 176 ? -1.585 -3.147 -9.169 1.00 89.12 176 SER A CA 1
ATOM 1327 C C . SER A 1 176 ? -1.748 -2.753 -10.639 1.00 89.12 176 SER A C 1
ATOM 1329 O O . SER A 1 176 ? -1.035 -3.264 -11.490 1.00 89.12 176 SER A O 1
ATOM 1331 N N . ALA A 1 177 ? -2.616 -1.780 -10.933 1.00 90.12 177 ALA A N 1
ATOM 1332 C CA . ALA A 1 177 ? -2.811 -1.291 -12.298 1.00 90.12 177 ALA A CA 1
ATOM 1333 C C . ALA A 1 177 ? -1.531 -0.677 -12.891 1.00 90.12 177 ALA A C 1
ATOM 1335 O O . ALA A 1 177 ? -1.248 -0.875 -14.068 1.00 90.12 177 ALA A O 1
ATOM 1336 N N . PHE A 1 178 ? -0.751 0.035 -12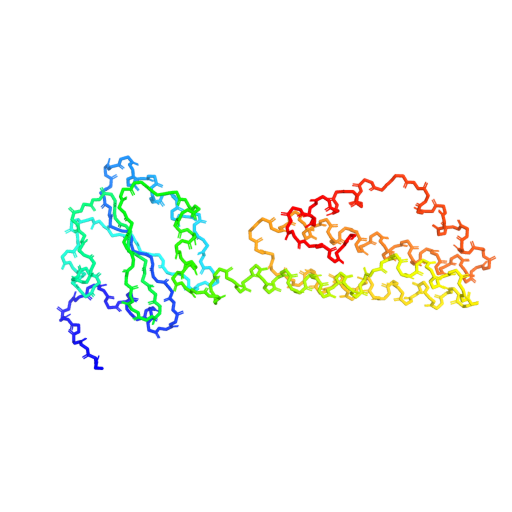.070 1.00 93.19 178 PHE A N 1
ATOM 1337 C CA . PHE A 1 178 ? 0.546 0.573 -12.480 1.00 93.19 178 PHE A CA 1
ATOM 1338 C C . PHE A 1 178 ? 1.549 -0.556 -12.747 1.00 93.19 178 PHE A C 1
ATOM 1340 O O . PHE A 1 178 ? 2.164 -0.571 -13.803 1.00 93.19 178 PHE A O 1
ATOM 1347 N N . GLN A 1 179 ? 1.675 -1.526 -11.837 1.00 94.44 179 GLN A N 1
ATOM 1348 C CA . GLN A 1 179 ? 2.610 -2.639 -11.991 1.00 94.44 179 GLN A CA 1
ATOM 1349 C C . GLN A 1 179 ? 2.305 -3.467 -13.239 1.00 94.44 179 GLN A C 1
ATOM 1351 O O . GLN A 1 179 ? 3.224 -3.794 -13.978 1.00 94.44 179 GLN A O 1
ATOM 1356 N N . SER A 1 180 ? 1.029 -3.765 -13.505 1.00 94.94 180 SER A N 1
ATOM 1357 C CA . SER A 1 180 ? 0.623 -4.454 -14.733 1.00 94.94 180 SER A CA 1
ATOM 1358 C C . SER A 1 180 ? 1.002 -3.657 -15.981 1.00 94.94 180 SER A C 1
ATOM 1360 O O . SER A 1 180 ? 1.538 -4.237 -16.915 1.00 94.94 180 SER A O 1
ATOM 1362 N N . SER A 1 181 ? 0.781 -2.337 -15.975 1.00 94.12 181 SER A N 1
ATOM 1363 C CA . SER A 1 181 ? 1.182 -1.465 -17.086 1.00 94.12 181 SER A CA 1
ATOM 1364 C C . SER A 1 181 ? 2.702 -1.424 -17.269 1.00 94.12 181 SER A C 1
ATOM 1366 O O . SER A 1 181 ? 3.169 -1.408 -18.398 1.00 94.12 181 SER A O 1
ATOM 1368 N N . TYR A 1 182 ? 3.475 -1.429 -16.178 1.00 93.81 182 TYR A N 1
ATOM 1369 C CA . TYR A 1 182 ? 4.937 -1.420 -16.245 1.00 93.81 182 TYR A CA 1
ATOM 1370 C C . TYR A 1 182 ? 5.493 -2.748 -16.775 1.00 93.81 182 TYR A C 1
ATOM 1372 O O . TYR A 1 182 ? 6.390 -2.772 -17.608 1.00 93.81 182 TYR A O 1
ATOM 1380 N N . ILE A 1 183 ? 4.932 -3.868 -16.313 1.00 94.81 183 ILE A N 1
ATOM 1381 C CA . ILE A 1 183 ? 5.268 -5.208 -16.809 1.00 94.81 183 ILE A CA 1
ATOM 1382 C C . ILE A 1 183 ? 5.037 -5.289 -18.320 1.00 94.81 183 ILE A C 1
ATOM 1384 O O . ILE A 1 183 ? 5.915 -5.766 -19.032 1.00 94.81 183 ILE A O 1
ATOM 1388 N N . GLN A 1 184 ? 3.896 -4.786 -18.792 1.00 93.44 184 GLN A N 1
ATOM 1389 C CA . GLN A 1 184 ? 3.544 -4.776 -20.209 1.00 93.44 184 GLN A CA 1
ATOM 1390 C C . GLN A 1 184 ? 4.552 -3.963 -21.039 1.00 93.44 184 GLN A C 1
ATOM 1392 O O . GLN A 1 184 ? 5.153 -4.499 -21.963 1.00 93.44 184 GLN A O 1
ATOM 1397 N N . GLN A 1 185 ? 4.846 -2.731 -20.617 1.00 89.56 185 GLN A N 1
ATOM 1398 C CA . GLN A 1 185 ? 5.880 -1.872 -21.211 1.00 89.56 185 GLN A CA 1
ATOM 1399 C C . GLN A 1 185 ? 7.253 -2.563 -21.329 1.00 89.56 185 GLN A C 1
ATOM 1401 O O . GLN A 1 185 ? 7.882 -2.549 -22.385 1.00 89.56 185 GLN A O 1
ATOM 1406 N N . LEU A 1 186 ? 7.719 -3.220 -20.261 1.00 91.50 186 LEU A N 1
ATOM 1407 C CA . LEU A 1 186 ? 9.012 -3.919 -20.255 1.00 91.50 186 LEU A CA 1
ATOM 1408 C C . LEU A 1 186 ? 9.036 -5.130 -21.205 1.00 91.50 186 LEU A C 1
ATOM 1410 O O . LEU A 1 186 ? 10.064 -5.412 -21.824 1.00 91.50 186 LEU A O 1
ATOM 1414 N N . GLU A 1 187 ? 7.924 -5.859 -21.323 1.00 93.31 187 GLU A N 1
ATOM 1415 C CA . GLU A 1 187 ? 7.778 -6.982 -22.259 1.00 93.31 187 GLU A CA 1
ATOM 1416 C C . GLU A 1 187 ? 7.801 -6.519 -23.720 1.00 93.31 187 GLU A C 1
ATOM 1418 O O . GLU A 1 187 ? 8.466 -7.136 -24.564 1.00 93.31 187 GLU A O 1
ATOM 1423 N N . GLU A 1 188 ? 7.108 -5.421 -24.012 1.00 89.81 188 GLU A N 1
ATOM 1424 C CA . GLU A 1 188 ? 7.089 -4.808 -25.337 1.00 89.81 188 GLU A CA 1
ATOM 1425 C C . GLU A 1 188 ? 8.470 -4.277 -25.715 1.00 89.81 188 GLU A C 1
ATOM 1427 O O . GLU A 1 188 ? 8.999 -4.661 -26.763 1.00 89.81 188 GLU A O 1
ATOM 1432 N N . ALA A 1 189 ? 9.116 -3.516 -24.827 1.00 86.94 189 ALA A N 1
ATOM 1433 C CA . ALA A 1 189 ? 10.473 -3.021 -25.034 1.00 86.94 189 ALA A CA 1
ATOM 1434 C C . ALA A 1 189 ? 11.457 -4.171 -25.308 1.00 86.94 189 ALA A C 1
ATOM 1436 O O . ALA A 1 189 ? 12.163 -4.166 -26.321 1.00 86.94 189 ALA A O 1
ATOM 1437 N N . ALA A 1 190 ? 11.458 -5.220 -24.475 1.00 91.44 190 ALA A N 1
ATOM 1438 C CA . ALA A 1 190 ? 12.316 -6.387 -24.681 1.00 91.44 190 ALA A CA 1
ATOM 1439 C C . ALA A 1 190 ? 12.077 -7.054 -26.049 1.00 91.44 190 ALA A C 1
ATOM 1441 O O . ALA A 1 190 ? 13.027 -7.494 -26.702 1.00 91.44 190 ALA A O 1
ATOM 1442 N N . THR A 1 191 ? 10.822 -7.110 -26.504 1.00 91.06 191 THR A N 1
ATOM 1443 C CA . THR A 1 191 ? 10.452 -7.675 -27.809 1.00 91.06 191 THR A CA 1
ATOM 1444 C C . THR A 1 191 ? 10.942 -6.807 -28.969 1.00 91.06 191 THR A C 1
ATOM 1446 O O . THR A 1 191 ? 11.507 -7.335 -29.933 1.00 91.06 191 THR A O 1
ATOM 1449 N N . VAL A 1 192 ? 10.765 -5.487 -28.881 1.00 86.56 192 VAL A N 1
ATOM 1450 C CA . VAL A 1 192 ? 11.224 -4.514 -29.885 1.00 86.56 192 VAL A CA 1
ATOM 1451 C C . VAL A 1 192 ? 12.742 -4.598 -30.054 1.00 86.56 192 VAL A C 1
ATOM 1453 O O . VAL A 1 192 ? 13.230 -4.827 -31.167 1.00 86.56 192 VAL A O 1
ATOM 1456 N N . PHE A 1 193 ? 13.502 -4.535 -28.958 1.00 86.44 193 PHE A N 1
ATOM 1457 C CA . PHE A 1 193 ? 14.966 -4.596 -29.009 1.00 86.44 193 PHE A CA 1
ATOM 1458 C C . PHE A 1 193 ? 15.492 -5.952 -29.502 1.00 86.44 193 PHE A C 1
ATOM 1460 O O . PHE A 1 193 ? 16.439 -6.006 -30.285 1.00 86.44 193 PHE A O 1
ATOM 1467 N N . ASP A 1 194 ? 14.828 -7.060 -29.168 1.00 89.50 194 ASP A N 1
ATOM 1468 C CA . ASP A 1 194 ? 15.150 -8.385 -29.713 1.00 89.50 194 ASP A CA 1
ATOM 1469 C C . ASP A 1 194 ? 14.939 -8.468 -31.239 1.00 89.50 194 ASP A C 1
ATOM 1471 O O . ASP A 1 194 ? 15.730 -9.067 -31.979 1.00 89.50 194 ASP A O 1
ATOM 1475 N N . ARG A 1 195 ? 13.864 -7.850 -31.753 1.00 87.00 195 ARG A N 1
ATOM 1476 C CA . ARG A 1 195 ? 13.626 -7.744 -33.202 1.00 87.00 195 ARG A CA 1
ATOM 1477 C C . ARG A 1 195 ? 14.664 -6.859 -33.886 1.00 87.00 195 ARG A C 1
ATOM 1479 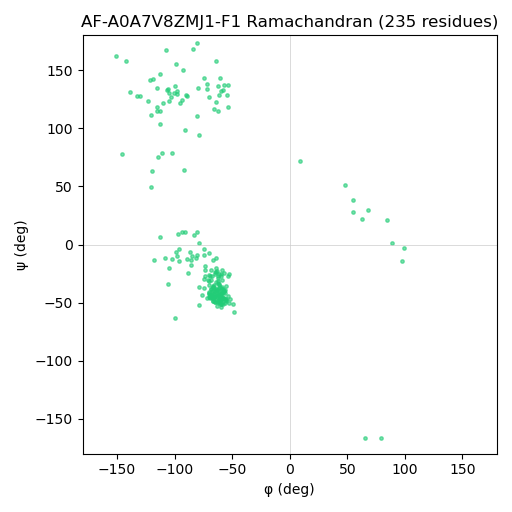O O . ARG A 1 195 ? 15.078 -7.214 -34.994 1.00 87.00 195 ARG A O 1
ATOM 1486 N N . ALA A 1 196 ? 15.075 -5.762 -33.255 1.00 84.31 196 ALA A N 1
ATOM 1487 C CA . ALA A 1 196 ? 16.083 -4.847 -33.779 1.00 84.31 196 ALA A CA 1
ATOM 1488 C C . ALA A 1 196 ? 17.469 -5.507 -33.852 1.00 84.31 196 ALA A C 1
ATOM 1490 O O . ALA A 1 196 ? 18.060 -5.534 -34.931 1.00 84.31 196 ALA A O 1
ATOM 1491 N N . ALA A 1 197 ? 17.916 -6.158 -32.773 1.00 85.88 197 ALA A N 1
ATOM 1492 C CA . ALA A 1 197 ? 19.154 -6.946 -32.721 1.00 85.88 197 ALA A CA 1
ATOM 1493 C C . ALA A 1 197 ? 19.206 -7.993 -33.848 1.00 85.88 197 ALA A C 1
ATOM 1495 O O . ALA A 1 197 ? 20.125 -8.051 -34.666 1.00 85.88 197 ALA A O 1
ATOM 1496 N N . ARG A 1 198 ? 18.134 -8.785 -33.994 1.00 86.62 198 ARG A N 1
ATOM 1497 C CA . ARG A 1 198 ? 18.030 -9.767 -35.087 1.00 86.62 198 ARG A CA 1
ATOM 1498 C C . ARG A 1 198 ? 18.055 -9.148 -36.482 1.00 86.62 198 ARG A C 1
ATOM 1500 O O . ARG A 1 198 ? 18.522 -9.810 -37.409 1.00 86.62 198 ARG A O 1
ATOM 1507 N N . ALA A 1 199 ? 17.481 -7.962 -36.669 1.00 84.81 199 ALA A N 1
ATOM 1508 C CA . ALA A 1 199 ? 17.502 -7.277 -37.957 1.00 84.81 199 ALA A CA 1
ATOM 1509 C C . ALA A 1 199 ? 18.917 -6.787 -38.290 1.00 84.81 199 ALA A C 1
ATOM 1511 O O . ALA A 1 199 ? 19.375 -6.996 -39.415 1.00 84.81 199 ALA A O 1
ATOM 1512 N N . GLU A 1 200 ? 19.621 -6.250 -37.294 1.00 83.25 200 GLU A N 1
ATOM 1513 C CA . GLU A 1 200 ? 21.001 -5.795 -37.427 1.00 83.25 200 GLU A CA 1
ATOM 1514 C C . GLU A 1 200 ? 21.948 -6.944 -37.785 1.00 83.25 200 GLU A C 1
ATOM 1516 O O . GLU A 1 200 ? 22.642 -6.867 -38.794 1.00 83.25 200 GLU A O 1
ATOM 1521 N N . ARG A 1 201 ? 21.871 -8.084 -37.079 1.00 84.56 201 ARG A N 1
ATOM 1522 C CA . ARG A 1 201 ? 22.648 -9.297 -37.418 1.00 84.56 201 ARG A CA 1
ATOM 1523 C C . ARG A 1 201 ? 22.405 -9.816 -38.834 1.00 84.56 201 ARG A C 1
ATOM 1525 O O . ARG A 1 201 ? 23.237 -10.520 -39.394 1.00 84.56 201 ARG A O 1
ATOM 1532 N N . ARG A 1 202 ? 21.246 -9.504 -39.421 1.00 86.06 202 ARG A N 1
ATOM 1533 C CA . ARG A 1 202 ? 20.892 -9.865 -40.804 1.00 86.06 202 ARG A CA 1
ATOM 1534 C C . ARG A 1 202 ? 21.294 -8.789 -41.815 1.00 86.06 202 ARG A C 1
ATOM 1536 O O . ARG A 1 202 ? 20.851 -8.857 -42.960 1.00 86.06 202 ARG A O 1
ATOM 1543 N N . ASN A 1 203 ? 22.079 -7.797 -41.394 1.00 76.44 203 ASN A N 1
ATOM 1544 C CA . ASN A 1 203 ? 22.496 -6.635 -42.172 1.00 76.44 203 ASN A CA 1
ATOM 1545 C C . ASN A 1 203 ? 21.308 -5.842 -42.758 1.00 76.44 203 ASN A C 1
ATOM 1547 O O . ASN A 1 203 ? 21.389 -5.222 -43.818 1.00 76.44 203 ASN A O 1
ATOM 1551 N N . ARG A 1 204 ? 20.150 -5.896 -42.085 1.00 68.06 204 ARG A N 1
ATOM 1552 C CA . ARG A 1 204 ? 18.924 -5.192 -42.473 1.00 68.06 204 ARG A CA 1
ATOM 1553 C C . ARG A 1 204 ? 18.766 -3.968 -41.584 1.00 68.06 204 ARG A C 1
ATOM 1555 O O . ARG A 1 204 ? 17.981 -4.049 -40.652 1.00 68.06 204 ARG A O 1
ATOM 1562 N N . THR A 1 205 ? 19.505 -2.886 -41.871 1.00 68.31 205 THR A N 1
ATOM 1563 C CA . THR A 1 205 ? 19.419 -1.548 -41.221 1.00 68.31 205 THR A CA 1
ATOM 1564 C C . THR A 1 205 ? 18.517 -1.509 -39.974 1.00 68.31 205 THR A C 1
ATOM 1566 O O . THR A 1 205 ? 17.404 -0.974 -40.013 1.00 68.31 205 THR A O 1
ATOM 1569 N N . GLY A 1 206 ? 18.965 -2.106 -38.863 1.00 63.06 206 GLY A N 1
ATOM 1570 C CA . GLY A 1 206 ? 18.161 -2.293 -37.651 1.00 63.06 206 GLY A CA 1
ATOM 1571 C C . GLY A 1 206 ? 17.668 -0.960 -37.095 1.00 63.06 206 GLY A C 1
ATOM 1572 O O . GLY A 1 206 ? 16.539 -0.855 -36.623 1.00 63.06 206 GLY A O 1
ATOM 1573 N N . ARG A 1 207 ? 18.455 0.098 -37.314 1.00 67.88 207 ARG A N 1
ATOM 1574 C CA . ARG A 1 207 ? 18.131 1.501 -37.024 1.00 67.88 207 ARG A CA 1
ATOM 1575 C C . ARG A 1 207 ? 16.843 2.003 -37.692 1.00 67.88 207 ARG A C 1
ATOM 1577 O O . ARG A 1 207 ? 16.047 2.678 -37.046 1.00 67.88 207 ARG A O 1
ATOM 1584 N N . ARG A 1 208 ? 16.595 1.651 -38.964 1.00 69.50 208 ARG A N 1
ATOM 1585 C CA . ARG A 1 208 ? 15.353 2.021 -39.678 1.00 69.50 208 ARG A CA 1
ATOM 1586 C C . ARG A 1 208 ? 14.144 1.300 -39.095 1.00 69.50 208 ARG A C 1
ATOM 1588 O O . ARG A 1 208 ? 13.079 1.895 -38.973 1.00 69.50 208 ARG A O 1
ATOM 1595 N N . LYS A 1 209 ? 14.324 0.033 -38.721 1.00 67.81 209 LYS A N 1
ATOM 1596 C CA . LYS A 1 209 ? 13.262 -0.782 -38.136 1.00 67.81 209 LYS A CA 1
ATOM 1597 C C . LYS A 1 209 ? 12.888 -0.305 -36.734 1.00 67.81 209 LYS A C 1
ATOM 1599 O O . LYS A 1 209 ? 11.705 -0.145 -36.457 1.00 67.81 209 LYS A O 1
ATOM 1604 N N . LEU A 1 210 ? 13.885 0.003 -35.907 1.00 68.31 210 LEU A N 1
ATOM 1605 C CA . LEU A 1 210 ? 13.682 0.592 -34.587 1.00 68.31 210 LEU A CA 1
ATOM 1606 C C . LEU A 1 210 ? 12.911 1.916 -34.703 1.00 68.31 210 LEU A C 1
ATOM 1608 O O . LEU A 1 210 ? 11.860 2.073 -34.096 1.00 68.31 210 LEU A O 1
ATOM 1612 N N . SER A 1 211 ? 13.366 2.822 -35.575 1.00 68.12 211 SER A N 1
ATOM 1613 C CA . SER A 1 211 ? 12.691 4.103 -35.808 1.00 68.12 211 SER A CA 1
ATOM 1614 C C . SER A 1 211 ? 11.236 3.933 -36.252 1.00 68.12 211 SER A C 1
ATOM 1616 O O . SER A 1 211 ? 10.388 4.671 -35.771 1.00 68.12 211 SER A O 1
ATOM 1618 N N . SER A 1 212 ? 10.922 2.960 -37.116 1.00 72.31 212 SER A N 1
ATOM 1619 C CA . SER A 1 212 ? 9.533 2.707 -37.525 1.00 72.31 212 SER A CA 1
ATOM 1620 C C . SER A 1 212 ? 8.661 2.094 -36.426 1.00 72.31 212 SER A C 1
ATOM 1622 O O . SER A 1 212 ? 7.463 2.348 -36.414 1.00 72.31 212 SER A O 1
ATOM 1624 N N . GLU A 1 213 ? 9.239 1.301 -35.517 1.00 70.38 213 GLU A N 1
ATOM 1625 C CA . GLU A 1 213 ? 8.497 0.697 -34.399 1.00 70.38 213 GLU A CA 1
ATOM 1626 C C . GLU A 1 213 ? 8.161 1.737 -33.314 1.00 70.38 213 GLU A C 1
ATOM 1628 O O . GLU A 1 213 ? 7.123 1.612 -32.675 1.00 70.38 213 GLU A O 1
ATOM 1633 N N . PHE A 1 214 ? 8.960 2.803 -33.183 1.00 68.44 214 PHE A N 1
ATOM 1634 C CA . PHE A 1 214 ? 8.705 3.921 -32.261 1.00 68.44 214 PHE A CA 1
ATOM 1635 C C . PHE A 1 214 ? 8.013 5.142 -32.903 1.00 68.44 214 PHE A C 1
ATOM 1637 O O . PHE A 1 214 ? 7.695 6.098 -32.206 1.00 68.44 214 PHE A O 1
ATOM 1644 N N . ALA A 1 215 ? 7.769 5.152 -34.220 1.00 67.44 215 ALA A N 1
ATOM 1645 C CA . ALA A 1 215 ? 7.194 6.309 -34.928 1.00 67.44 215 ALA A CA 1
ATOM 1646 C C . ALA A 1 215 ? 5.653 6.411 -34.853 1.00 67.44 215 ALA A C 1
ATOM 1648 O O . ALA A 1 215 ? 5.057 7.231 -35.553 1.00 67.44 215 ALA A O 1
ATOM 1649 N N . GLY A 1 216 ? 4.997 5.574 -34.049 1.00 72.69 216 GLY A N 1
ATOM 1650 C CA . GLY A 1 216 ? 3.541 5.533 -33.912 1.00 72.69 216 GLY A CA 1
ATOM 1651 C C . GLY A 1 216 ? 3.037 6.103 -32.583 1.00 72.69 216 GLY A C 1
ATOM 1652 O O . GLY A 1 216 ? 3.825 6.303 -31.662 1.00 72.69 216 GLY A O 1
ATOM 1653 N N . PRO A 1 217 ? 1.720 6.351 -32.465 1.00 73.56 217 PRO A N 1
ATOM 1654 C CA . PRO A 1 217 ? 1.107 6.607 -31.169 1.00 73.56 217 PRO A CA 1
ATOM 1655 C C . PRO A 1 217 ? 1.360 5.419 -30.236 1.00 73.56 217 PRO A C 1
ATOM 1657 O O . PRO A 1 217 ? 1.147 4.270 -30.626 1.00 73.56 217 PRO A O 1
ATOM 1660 N N . ASP A 1 218 ? 1.780 5.720 -29.012 1.00 81.69 218 ASP A N 1
ATOM 1661 C CA . ASP A 1 218 ? 2.059 4.740 -27.966 1.00 81.69 218 ASP A CA 1
ATOM 1662 C C . ASP A 1 218 ? 1.014 4.859 -26.840 1.00 81.69 218 ASP A C 1
ATOM 1664 O O . ASP A 1 218 ? 1.254 5.485 -25.801 1.00 81.69 218 ASP A O 1
ATOM 1668 N N . PRO A 1 219 ? -0.201 4.309 -27.038 1.00 84.56 219 PRO A N 1
ATOM 1669 C CA . PRO A 1 219 ? -1.266 4.402 -26.042 1.00 84.56 219 PRO A CA 1
ATOM 1670 C C . PRO A 1 219 ? -0.912 3.675 -24.738 1.00 84.56 219 PRO A C 1
ATOM 1672 O O . PRO A 1 219 ? -1.473 3.988 -23.680 1.00 84.56 219 PRO A O 1
ATOM 1675 N N . GLU A 1 220 ? -0.005 2.700 -24.799 1.00 82.75 220 GLU A N 1
ATOM 1676 C CA . GLU A 1 220 ? 0.474 1.967 -23.632 1.00 82.75 220 GLU A CA 1
ATOM 1677 C C . GLU A 1 220 ? 1.459 2.805 -22.824 1.00 82.75 220 GLU A C 1
ATOM 1679 O O . GLU A 1 220 ? 1.292 2.920 -21.604 1.00 82.75 220 GLU A O 1
ATOM 1684 N N . GLY A 1 221 ? 2.378 3.485 -23.513 1.00 85.38 221 GLY A N 1
ATOM 1685 C CA . GLY A 1 221 ? 3.205 4.574 -23.004 1.00 85.38 221 GLY A CA 1
ATOM 1686 C C . GLY A 1 221 ? 2.397 5.624 -22.265 1.00 85.38 221 GLY A C 1
ATOM 1687 O O . GLY A 1 221 ? 2.552 5.818 -21.060 1.00 85.38 221 GLY A O 1
ATOM 1688 N N . GLU A 1 222 ? 1.414 6.217 -22.938 1.00 88.12 222 GLU A N 1
ATOM 1689 C CA . GLU A 1 222 ? 0.561 7.247 -22.341 1.00 88.12 222 GLU A CA 1
ATOM 1690 C C . GLU A 1 222 ? -0.226 6.742 -21.119 1.00 88.12 222 GLU A C 1
ATOM 1692 O O . GLU A 1 222 ? -0.480 7.472 -20.150 1.00 88.12 222 GLU A O 1
ATOM 1697 N N . ARG A 1 223 ? -0.675 5.480 -21.147 1.00 89.12 223 ARG A N 1
ATOM 1698 C CA . ARG A 1 223 ? -1.336 4.846 -20.001 1.00 89.12 223 ARG A CA 1
ATOM 1699 C C . ARG A 1 223 ? -0.369 4.666 -18.841 1.00 89.12 223 ARG A C 1
ATOM 1701 O O . ARG A 1 223 ? -0.762 4.972 -17.709 1.00 89.12 223 ARG A O 1
ATOM 1708 N N . PHE A 1 224 ? 0.841 4.198 -19.106 1.00 90.38 224 PHE A N 1
ATOM 1709 C CA . PHE A 1 224 ? 1.884 4.046 -18.108 1.00 90.38 224 PHE A CA 1
ATOM 1710 C C . PHE A 1 224 ? 2.237 5.394 -17.468 1.00 90.38 224 PHE A C 1
ATOM 1712 O O . PHE A 1 224 ? 2.131 5.507 -16.247 1.00 90.38 224 PHE A O 1
ATOM 1719 N N . ASP A 1 225 ? 2.493 6.437 -18.257 1.00 88.19 225 ASP A N 1
ATOM 1720 C CA . ASP A 1 225 ? 2.830 7.786 -17.782 1.00 88.19 225 ASP A CA 1
ATOM 1721 C C . ASP A 1 225 ? 1.747 8.369 -16.883 1.00 88.19 225 ASP A C 1
ATOM 1723 O O . ASP A 1 225 ? 2.003 8.894 -15.796 1.00 88.19 225 ASP A O 1
ATOM 1727 N N . ARG A 1 226 ? 0.489 8.251 -17.312 1.00 90.25 226 ARG A N 1
ATOM 1728 C CA . ARG A 1 226 ? -0.667 8.696 -16.531 1.00 90.25 226 ARG A CA 1
ATOM 1729 C C . ARG A 1 226 ? -0.752 7.964 -15.195 1.00 90.25 226 ARG A C 1
ATOM 1731 O O . ARG A 1 226 ? -1.042 8.586 -14.169 1.00 90.25 226 ARG A O 1
ATOM 1738 N N . LEU A 1 227 ? -0.501 6.654 -15.185 1.00 88.56 227 LEU A N 1
ATOM 1739 C CA . LEU A 1 227 ? -0.460 5.874 -13.952 1.00 88.56 227 LEU A CA 1
ATOM 1740 C C . LEU A 1 227 ? 0.739 6.290 -13.091 1.00 88.56 227 LEU A C 1
ATOM 1742 O O . LEU A 1 227 ? 0.542 6.538 -11.906 1.00 88.56 227 LEU A O 1
ATOM 1746 N N . ALA A 1 228 ? 1.934 6.447 -13.653 1.00 86.44 228 ALA A N 1
ATOM 1747 C CA . ALA A 1 228 ? 3.138 6.874 -12.946 1.00 86.44 228 ALA A CA 1
ATOM 1748 C C . ALA A 1 228 ? 2.960 8.253 -12.280 1.00 86.44 228 ALA A C 1
ATOM 1750 O O . ALA A 1 228 ? 3.164 8.390 -11.067 1.00 86.44 228 ALA A O 1
ATOM 1751 N N . ARG A 1 229 ? 2.458 9.253 -13.021 1.00 85.44 229 ARG A N 1
ATOM 1752 C CA . ARG A 1 229 ? 2.125 10.601 -12.514 1.00 85.44 229 ARG A CA 1
ATOM 1753 C C . ARG A 1 229 ? 1.153 10.546 -11.345 1.00 85.44 229 ARG A C 1
ATOM 1755 O O . ARG A 1 229 ? 1.406 11.142 -10.300 1.00 85.44 229 ARG A O 1
ATOM 1762 N N . ALA A 1 230 ? 0.089 9.754 -11.470 1.00 81.56 230 ALA A N 1
ATOM 1763 C CA . ALA A 1 230 ? -0.898 9.578 -10.409 1.00 81.56 230 ALA A CA 1
ATOM 1764 C C . ALA A 1 230 ? -0.334 8.914 -9.131 1.00 81.56 230 ALA A C 1
ATOM 1766 O O . ALA A 1 230 ? -1.019 8.897 -8.111 1.00 81.56 230 ALA A O 1
ATOM 1767 N N . ARG A 1 231 ? 0.887 8.354 -9.166 1.00 84.06 231 ARG A N 1
ATOM 1768 C CA . ARG A 1 231 ? 1.605 7.802 -7.999 1.00 84.06 231 ARG A CA 1
ATOM 1769 C C . ARG A 1 231 ? 2.863 8.599 -7.617 1.00 84.06 231 ARG A C 1
ATOM 1771 O O . ARG A 1 231 ? 3.595 8.175 -6.723 1.00 84.06 231 ARG A O 1
ATOM 1778 N N . GLY A 1 232 ? 3.122 9.742 -8.258 1.00 83.75 232 GLY A N 1
ATOM 1779 C CA . GLY A 1 232 ? 4.315 10.558 -8.006 1.00 83.75 232 GLY A CA 1
ATOM 1780 C C . GLY A 1 232 ? 5.624 9.892 -8.450 1.00 83.75 232 GLY A C 1
ATOM 1781 O O . GLY A 1 232 ? 6.664 10.101 -7.829 1.00 83.75 232 GLY A O 1
ATOM 1782 N N . LEU A 1 233 ? 5.582 9.047 -9.478 1.00 84.12 233 LEU A N 1
ATOM 1783 C CA . LEU A 1 233 ? 6.742 8.334 -10.017 1.00 84.12 233 LEU A CA 1
ATOM 1784 C C . LEU A 1 233 ? 7.394 9.131 -11.156 1.00 84.12 233 LEU A C 1
ATOM 1786 O O . LEU A 1 233 ? 7.364 8.709 -12.303 1.00 84.12 233 LEU A O 1
ATOM 1790 N N . GLN A 1 234 ? 7.919 10.315 -10.838 1.00 78.69 234 GLN A N 1
ATOM 1791 C CA . GLN A 1 234 ? 8.426 11.265 -11.839 1.00 78.69 234 GLN A CA 1
ATOM 1792 C C . GLN A 1 234 ? 9.641 10.761 -12.625 1.00 78.69 234 GL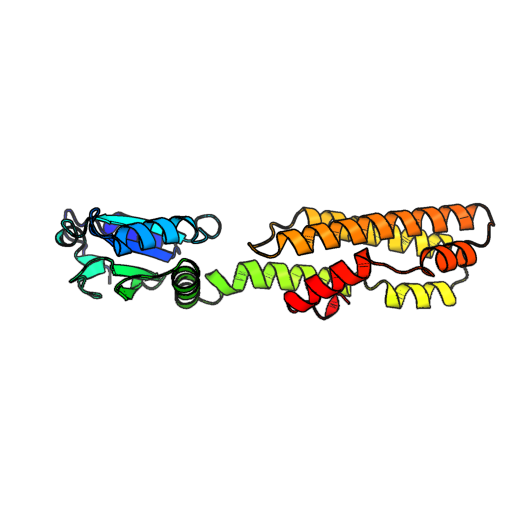N A C 1
ATOM 1794 O O . GLN A 1 234 ? 9.815 11.192 -13.748 1.00 78.69 234 GLN A O 1
ATOM 1799 N N . ALA A 1 235 ? 10.442 9.846 -12.073 1.00 75.38 235 ALA A N 1
ATOM 1800 C CA . ALA A 1 235 ? 11.604 9.288 -12.772 1.00 75.38 235 ALA A CA 1
ATOM 1801 C C . ALA A 1 235 ? 11.248 8.200 -13.803 1.00 75.38 235 ALA A C 1
ATOM 1803 O O . ALA A 1 235 ? 12.144 7.585 -14.360 1.00 75.38 235 ALA A O 1
ATOM 1804 N N . CYS A 1 236 ? 9.961 7.892 -13.993 1.00 78.56 236 CYS A N 1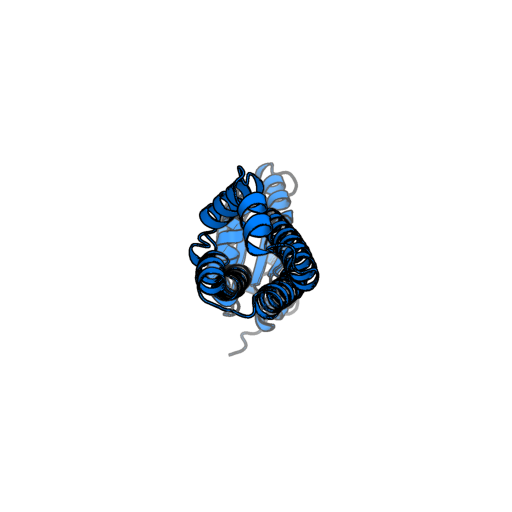
ATOM 1805 C CA . CYS A 1 236 ? 9.519 6.841 -14.910 1.00 78.56 236 CYS A CA 1
ATOM 1806 C C . CYS A 1 236 ? 9.053 7.359 -16.273 1.00 78.56 236 CYS A C 1
ATOM 1808 O O . CYS A 1 236 ? 8.733 6.531 -17.111 1.00 78.56 236 CYS A O 1
ATOM 1810 N N . PHE A 1 237 ? 8.950 8.670 -16.489 1.00 69.62 237 PHE A N 1
ATOM 1811 C CA . PHE A 1 237 ? 8.400 9.249 -17.717 1.00 69.62 237 PHE A CA 1
ATOM 1812 C C . PHE A 1 237 ? 9.045 10.597 -18.039 1.00 69.62 237 PHE A C 1
ATOM 1814 O O . PHE A 1 237 ? 9.572 11.227 -17.094 1.00 69.62 237 PHE A O 1
#

Solvent-accessible surface area (backbone atoms only — not comparable to full-atom values): 13030 Å² total; per-residue (Å²): 131,87,78,78,77,60,92,81,44,65,33,53,67,54,54,52,44,17,73,70,68,16,33,34,36,38,34,30,23,44,91,85,41,71,48,25,54,48,31,59,53,21,59,72,68,39,78,37,71,95,68,39,37,45,80,47,80,41,55,48,91,53,52,82,44,24,50,87,67,29,72,90,47,74,79,90,61,67,23,26,36,37,39,29,18,59,83,71,50,67,46,79,48,74,51,75,50,54,34,65,60,54,44,50,51,53,17,66,56,42,34,63,74,50,57,47,37,57,55,44,50,49,50,51,55,49,40,57,48,22,66,72,60,48,66,74,62,49,58,58,49,67,73,74,58,91,59,57,39,61,50,24,49,48,55,22,53,50,30,52,52,48,40,56,53,59,71,71,54,83,65,49,95,88,36,53,70,44,52,54,41,50,48,50,51,32,53,50,50,26,50,54,25,50,52,26,20,56,28,34,77,65,74,46,62,22,68,61,55,47,51,62,73,65,70,57,90,54,71,65,57,55,50,37,42,55,43,31,57,78,69,69,40,65,60,67,104

Foldseek 3Di:
DPDDDPVQQPCVVVVVLLLVQAKEKEWAAAPPDPLRVQVVVQVVLADCQVVSYHYHYHHNVCVVSHCLLCVLPPDDDPGKMWIAGSVRDTDIDHTHDHNVRVNVVNDVRSDCVRPVPQLVVLLVLVLVLLLQQPVVVLLVVCVPDPCLLVSLVVSLVSLVVSLVVLVPRDDDPLCPQLSVLSNVVSVVSSVLSVVLSVCVVVVNPSVVSSCVVPVDDDVSVVSNVVSCVVSVSVSND

Mean predicted aligned error: 12.45 Å

Sequence (237 aa):
GGEGLEPGDASRPILADVASGKVAVVLFYNAKGADDRAVRRALKGVDRFKGRVRVRQVPIERVADYPAITQGAPVTQAPTLLVIDTQKRARRLVGYQDTRTIQQLVGDVGGAGFLGSAVARYRERILTMCERFDIGTDATIVATTGDLDSVFSGIRAEALDVLRTVRALDPPRGFSAFQSSYIQQLEEAATVFDRAARAERRNRTGRRKLSSEFAGPDPEGERFDRLARARGLQACF

Nearest PDB structures (foldseek):
  7asw-assembly1_A  TM=7.309E-01  e=1.241E-04  Chlamydomonas reinhardtii
  3wgd-assembly6_F  TM=6.936E-01  e=9.570E-03  Homo sapiens
  3wgd-assembly7_G  TM=6.638E-01  e=8.224E-03  Homo sapiens
  3lef-assembly1_A-2  TM=6.679E-01  e=2.827E-01  synthetic construct

pLDDT: mean 84.92, std 12.56, range [34.19, 98.56]